Protein 4Q8K (pdb70)

Structure (mmCIF, N/CA/C/O backbone):
data_4Q8K
#
_entry.id   4Q8K
#
_cell.length_a   46.361
_cell.length_b   46.361
_cell.length_c   386.726
_cell.angle_alpha   90.00
_cell.angle_beta   90.00
_cell.angle_gamma   120.00
#
_symmetry.space_group_name_H-M   'P 61 2 2'
#
loop_
_entity.id
_entity.type
_entity.pdbx_description
1 polymer Alginase
2 non-polymer 'CALCIUM ION'
3 non-polymer 'SULFATE ION'
4 water water
#
loop_
_atom_site.group_PDB
_atom_site.id
_atom_site.type_symbol
_atom_site.label_atom_id
_atom_site.label_alt_id
_atom_site.label_comp_id
_atom_site.label_asym_id
_atom_site.label_entity_id
_atom_site.label_seq_id
_atom_site.pdbx_PDB_ins_code
_atom_site.Cartn_x
_atom_site.Cartn_y
_atom_site.Cartn_z
_atom_site.occupancy
_atom_site.B_iso_or_equiv
_atom_site.auth_seq_id
_atom_site.auth_comp_id
_atom_site.auth_asym_id
_atom_site.auth_atom_id
_atom_site.pdbx_PDB_model_num
ATOM 1 N N . THR A 1 143 ? -2.261 -4.503 -15.853 1.00 40.81 174 THR A N 1
ATOM 2 C CA . THR A 1 143 ? -1.782 -3.671 -14.777 1.00 38.61 174 THR A CA 1
ATOM 3 C C . THR A 1 143 ? -1.909 -2.191 -15.075 1.00 37.77 174 THR A C 1
ATOM 4 O O . THR A 1 143 ? -1.755 -1.756 -16.185 1.00 36.80 174 THR A O 1
ATOM 8 N N . ILE A 1 144 ? -2.189 -1.416 -14.056 1.00 32.46 175 ILE A N 1
ATOM 9 C CA . ILE A 1 144 ? -2.279 0.028 -14.213 1.00 31.27 175 ILE A CA 1
ATOM 10 C C . ILE A 1 144 ? -0.973 0.610 -14.768 1.00 35.21 175 ILE A C 1
ATOM 11 O O . ILE A 1 144 ? 0.105 0.343 -14.233 1.00 36.15 175 ILE A O 1
ATOM 16 N N 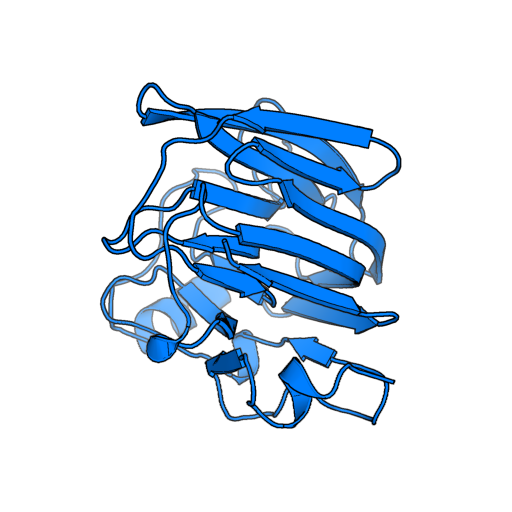. PRO A 1 145 ? -1.060 1.380 -15.841 1.00 32.93 176 PRO A N 1
ATOM 17 C CA . PRO A 1 145 ? 0.138 1.956 -16.439 1.00 35.22 176 PRO A CA 1
ATOM 18 C C . PRO A 1 145 ? 1.050 2.636 -15.416 1.00 37.26 176 PRO A C 1
ATOM 19 O O . PRO A 1 145 ? 0.592 3.269 -14.505 1.00 32.20 176 PRO A O 1
ATOM 23 N N . SER A 1 146 ? 2.351 2.542 -15.633 1.00 40.07 177 SER A N 1
ATOM 24 C CA . SER A 1 146 ? 3.298 3.167 -14.746 1.00 37.86 177 SER A CA 1
ATOM 25 C C . SER A 1 146 ? 3.230 4.697 -14.782 1.00 33.84 177 SER A C 1
ATOM 26 O O . SER A 1 146 ? 3.534 5.333 -13.837 1.00 37.06 177 SER A O 1
ATOM 29 N N . SER A 1 147 ? 2.846 5.278 -15.894 1.00 31.51 178 SER A N 1
ATOM 30 C CA . SER A 1 147 ? 2.704 6.734 -15.953 1.00 31.18 178 SER A CA 1
ATOM 31 C C . SER A 1 147 ? 1.804 7.257 -14.836 1.00 29.32 178 SER A C 1
ATOM 32 O O . SER A 1 147 ? 1.965 8.383 -14.359 1.00 28.34 178 SER A O 1
ATOM 35 N N . ILE A 1 148 ? 0.865 6.419 -14.414 1.00 32.60 179 ILE A N 1
ATOM 36 C CA . ILE A 1 148 ? -0.030 6.765 -13.319 1.00 31.61 179 ILE A CA 1
ATOM 37 C C . ILE A 1 148 ? 0.553 6.368 -11.975 1.00 33.53 179 ILE A C 1
ATOM 38 O O . ILE A 1 148 ? 0.697 7.204 -11.074 1.00 35.98 179 ILE A O 1
ATOM 43 N N . THR A 1 149 ? 0.882 5.088 -11.839 1.00 32.34 180 THR A N 1
ATOM 44 C CA . THR A 1 149 ? 1.294 4.542 -10.544 1.00 32.54 180 THR A CA 1
ATOM 45 C C . THR A 1 149 ? 2.590 5.150 -10.008 1.00 36.09 180 THR A C 1
ATOM 46 O O . THR A 1 149 ? 2.769 5.244 -8.790 1.00 38.16 180 THR A O 1
ATOM 50 N N . SER A 1 150 ? 3.478 5.566 -10.911 1.00 33.17 181 SER A N 1
ATOM 51 C CA . SER A 1 150 ? 4.803 6.054 -10.532 1.00 35.48 181 SER A CA 1
ATOM 52 C C . SER A 1 150 ? 4.879 7.578 -10.486 1.00 34.22 181 SER A C 1
ATOM 53 O O . SER A 1 150 ? 5.852 8.141 -9.996 1.00 37.86 181 SER A O 1
ATOM 56 N N . GLY A 1 151 ? 3.855 8.242 -11.010 1.00 34.44 182 GLY A N 1
ATOM 57 C CA . GLY A 1 151 ? 3.837 9.692 -11.063 1.00 33.69 182 GLY A CA 1
ATOM 58 C C . GLY A 1 151 ? 4.670 10.304 -12.177 1.00 33.23 182 GLY A C 1
ATOM 59 O O . GLY A 1 151 ? 4.899 11.512 -12.188 1.00 32.48 182 GLY A O 1
ATOM 60 N N . SER A 1 152 ? 5.122 9.495 -13.132 1.00 32.12 183 SER A N 1
ATOM 61 C CA . SER A 1 152 ? 5.948 10.036 -14.212 1.00 31.11 183 SER A CA 1
ATOM 62 C C . SER A 1 152 ? 5.187 11.050 -15.070 1.00 29.10 183 SER A C 1
ATOM 63 O O . SER A 1 152 ? 5.774 11.995 -15.598 1.00 31.61 183 SER A O 1
ATOM 66 N N . ILE A 1 153 ? 3.876 10.859 -15.189 1.00 27.81 184 ILE A N 1
ATOM 67 C CA . ILE A 1 153 ? 3.031 11.794 -15.927 1.00 26.99 184 ILE A CA 1
ATOM 68 C C . ILE A 1 153 ? 1.997 12.463 -15.010 1.00 21.61 184 ILE A C 1
ATOM 69 O O . ILE A 1 153 ? 1.808 13.683 -15.081 1.00 23.29 184 ILE A O 1
ATOM 74 N N . PHE A 1 154 ? 1.357 11.662 -14.162 1.00 23.61 185 PHE A N 1
ATOM 75 C CA . PHE A 1 154 ? 0.234 12.131 -13.337 1.00 22.77 185 PHE A CA 1
ATOM 76 C C . PHE A 1 154 ? 0.600 12.452 -11.897 1.00 24.34 185 PHE A C 1
ATOM 77 O O . PHE A 1 154 ? 1.316 11.693 -11.255 1.00 26.12 185 PHE A O 1
ATOM 85 N N . ASP A 1 155 ? 0.061 13.568 -11.409 1.00 25.82 186 ASP A N 1
ATOM 86 C CA . ASP A 1 155 ? 0.111 13.945 -9.990 1.00 25.14 186 ASP A CA 1
ATOM 87 C C . ASP A 1 155 ? -1.191 13.544 -9.324 1.00 27.25 186 ASP A C 1
ATOM 88 O O . ASP A 1 155 ? -2.256 13.649 -9.937 1.00 27.66 186 ASP A O 1
ATOM 93 N N . LEU A 1 156 ? -1.115 13.113 -8.068 1.00 24.79 187 LEU A N 1
ATOM 94 C CA . LEU A 1 156 ? -2.301 12.666 -7.337 1.00 26.71 187 LEU A CA 1
ATOM 95 C C . LEU A 1 156 ? -2.943 13.794 -6.529 1.00 27.21 187 LEU A C 1
ATOM 96 O O . LEU A 1 156 ? -2.253 14.572 -5.883 1.00 26.53 187 LEU A O 1
ATOM 101 N N . GLU A 1 157 ? -4.270 13.874 -6.589 1.00 25.59 188 GLU A N 1
ATOM 102 C CA . GLU A 1 157 ? -5.045 14.814 -5.787 1.00 26.32 188 GLU A CA 1
ATOM 103 C C . GLU A 1 157 ? -5.897 13.988 -4.846 1.00 27.58 188 GLU A C 1
ATOM 104 O O . GLU A 1 157 ? -6.858 13.346 -5.274 1.00 23.19 188 GLU A O 1
ATOM 110 N N . GLY A 1 158 ? -5.546 14.004 -3.562 1.00 22.95 189 GLY A N 1
ATOM 111 C CA . GLY A 1 158 ? -6.200 13.154 -2.588 1.00 24.49 189 GLY A CA 1
ATOM 112 C C . GLY A 1 158 ? -5.323 11.961 -2.263 1.00 25.12 189 GLY A C 1
ATOM 113 O O . GLY A 1 158 ? -5.443 10.898 -2.871 1.00 26.61 189 GLY A O 1
ATOM 114 N N . ASP A 1 159 ? -4.439 12.148 -1.303 1.00 27.48 190 ASP A N 1
ATOM 115 C CA . ASP A 1 159 ? -3.412 11.194 -0.989 1.00 30.40 190 ASP A CA 1
ATOM 116 C C . ASP A 1 159 ? -3.926 9.941 -0.319 1.00 31.35 190 ASP A C 1
ATOM 117 O O . ASP A 1 159 ? -3.409 8.875 -0.506 1.00 31.41 190 ASP A O 1
ATOM 122 N N . ASN A 1 160 ? -4.958 10.094 0.482 1.00 31.32 191 ASN A N 1
ATOM 123 C CA . ASN A 1 160 ? -5.484 8.948 1.185 1.00 32.45 191 ASN A CA 1
ATOM 124 C C . ASN A 1 160 ? -6.969 8.780 1.135 1.00 28.16 191 ASN A C 1
ATOM 125 O O . ASN A 1 160 ? -7.666 9.675 1.430 1.00 30.68 191 ASN A O 1
ATOM 130 N N . PRO A 1 161 ? -7.405 7.597 0.785 1.00 28.38 192 PRO A N 1
ATOM 131 C CA . PRO A 1 161 ? -6.485 6.497 0.499 1.00 31.14 192 PRO A CA 1
ATOM 132 C C . PRO A 1 161 ? -5.947 6.584 -0.926 1.00 31.55 192 PRO A C 1
ATOM 133 O O . PRO A 1 161 ? -6.531 7.263 -1.775 1.00 28.68 192 PRO A O 1
ATOM 137 N N . ASN A 1 162 ? -4.837 5.905 -1.182 1.00 33.48 193 ASN A N 1
ATOM 138 C CA . ASN A 1 162 ? -4.290 5.865 -2.529 1.00 30.06 193 ASN A CA 1
ATOM 139 C C . ASN A 1 162 ? -5.247 5.096 -3.442 1.00 28.84 193 ASN A C 1
ATOM 140 O O . ASN A 1 162 ? -5.845 4.100 -3.030 1.00 27.76 193 ASN A O 1
ATOM 145 N N . PRO A 1 163 ? -5.411 5.573 -4.685 1.00 29.08 194 PRO A N 1
ATOM 146 C CA . PRO A 1 163 ? -6.332 4.929 -5.626 1.00 25.23 194 PRO A CA 1
ATOM 147 C C . PRO A 1 163 ? -5.926 3.505 -6.002 1.00 28.44 194 PRO A C 1
ATOM 148 O O . PRO A 1 163 ? -6.797 2.700 -6.321 1.00 30.07 194 PRO A O 1
ATOM 152 N N . LEU A 1 164 ? -4.631 3.198 -5.967 1.00 28.68 195 LEU A N 1
ATOM 153 C CA . LEU A 1 164 ? -4.154 1.876 -6.378 1.00 31.99 195 LEU A CA 1
ATOM 154 C C . LEU A 1 164 ? -4.383 0.850 -5.273 1.00 34.40 195 LEU A C 1
ATOM 155 O O . LEU A 1 164 ? -3.574 0.739 -4.346 1.00 38.71 195 LEU A O 1
ATOM 160 N N . VAL A 1 165 ? -5.478 0.098 -5.375 1.00 31.03 196 VAL A N 1
ATOM 161 C CA . VAL A 1 165 ? -5.848 -0.868 -4.335 1.00 33.24 196 VAL A CA 1
ATOM 162 C C . VAL A 1 165 ? -5.276 -2.262 -4.621 1.00 37.02 196 VAL A C 1
ATOM 163 O O . VAL A 1 165 ? -5.191 -3.120 -3.739 1.00 39.78 196 VAL A O 1
ATOM 167 N N . ASP A 1 166 ? -4.891 -2.479 -5.869 1.00 36.50 197 ASP A N 1
ATOM 168 C CA . ASP A 1 166 ? -4.049 -3.608 -6.242 1.00 38.09 197 ASP A CA 1
ATOM 169 C C . ASP A 1 166 ? -3.410 -3.232 -7.576 1.00 36.44 197 ASP A C 1
ATOM 170 O O . ASP A 1 166 ? -3.751 -2.194 -8.144 1.00 34.35 197 ASP A O 1
ATOM 175 N N . ASP A 1 167 ? -2.477 -4.019 -8.076 1.00 38.20 198 ASP A N 1
ATOM 176 C CA . ASP A 1 167 ? -1.697 -3.574 -9.231 1.00 36.33 198 ASP A CA 1
ATOM 177 C C . ASP A 1 167 ? -2.505 -3.288 -10.488 1.00 34.84 198 ASP A C 1
ATOM 178 O O . ASP A 1 167 ? -2.006 -2.699 -11.402 1.00 32.38 198 ASP A O 1
ATOM 183 N N . SER A 1 168 ? -3.746 -3.728 -10.500 1.00 36.07 199 SER A N 1
ATOM 184 C CA . SER A 1 168 ? -4.605 -3.628 -11.671 1.00 34.20 199 SER A CA 1
ATOM 185 C C . SER A 1 168 ? -5.902 -2.815 -11.472 1.00 32.45 199 SER A C 1
ATOM 186 O O . SER A 1 168 ? -6.737 -2.786 -12.336 1.00 28.95 199 SER A O 1
ATOM 189 N N . THR A 1 169 ? -6.046 -2.142 -10.339 1.00 34.28 200 THR A N 1
ATOM 190 C CA . THR A 1 169 ? -7.300 -1.459 -10.021 1.00 29.41 200 THR A CA 1
ATOM 191 C C . THR A 1 169 ? -7.100 -0.074 -9.407 1.00 28.31 200 THR A C 1
ATOM 192 O O . THR A 1 169 ? -6.285 0.102 -8.504 1.00 28.96 200 THR A O 1
ATOM 196 N N . LEU A 1 170 ? -7.845 0.910 -9.910 1.00 23.98 201 LEU A N 1
ATOM 197 C CA . LEU A 1 170 ? -7.882 2.232 -9.299 1.00 22.72 201 LEU A CA 1
ATOM 198 C C . LEU A 1 170 ? -9.265 2.476 -8.707 1.00 22.36 201 LEU A C 1
ATOM 199 O O . LEU A 1 170 ? -10.281 2.272 -9.375 1.00 22.57 201 LEU A O 1
ATOM 204 N N . VAL A 1 171 ? -9.303 2.898 -7.448 1.00 24.91 202 VAL A N 1
ATOM 205 C CA . VAL A 1 171 ? -10.570 3.211 -6.791 1.00 24.14 202 VAL A CA 1
ATOM 206 C C . VAL A 1 171 ? -10.559 4.648 -6.306 1.00 24.68 202 VAL A C 1
ATOM 207 O O . VAL A 1 171 ? -9.727 5.020 -5.482 1.00 25.74 202 VAL A O 1
ATOM 211 N N . PHE A 1 172 ? -11.486 5.451 -6.817 1.00 21.70 203 PHE A N 1
ATOM 212 C CA . PHE A 1 172 ? -11.551 6.867 -6.472 1.00 20.91 203 PHE A CA 1
ATOM 213 C C . PHE A 1 172 ? -12.741 7.131 -5.563 1.00 22.98 203 PHE A C 1
ATOM 214 O O . PHE A 1 172 ? -13.893 6.943 -5.959 1.00 21.79 203 PHE A O 1
ATOM 222 N N . VAL A 1 173 ? -12.447 7.566 -4.339 1.00 21.94 204 VAL A N 1
ATOM 223 C CA . VAL A 1 173 ? -13.458 7.722 -3.303 1.00 22.25 204 VAL A CA 1
ATOM 224 C C . VAL A 1 173 ? -13.331 9.097 -2.650 1.00 25.26 204 VAL A C 1
ATOM 225 O O . VAL A 1 173 ? -12.688 9.249 -1.609 1.00 23.56 204 VAL A O 1
ATOM 229 N N . PRO A 1 174 ? -13.925 10.116 -3.274 1.00 22.22 205 PRO A N 1
ATOM 230 C CA . PRO A 1 174 ? -13.814 11.504 -2.817 1.00 21.40 205 PRO A CA 1
ATOM 231 C C . PRO A 1 174 ? -14.457 11.743 -1.441 1.00 23.97 205 PRO A C 1
ATOM 232 O O . PRO A 1 174 ? -14.037 12.671 -0.749 1.00 24.60 205 PRO A O 1
ATOM 236 N N . LEU A 1 175 ? -15.426 10.925 -1.044 1.00 21.18 206 LEU A N 1
ATOM 237 C CA . LEU A 1 175 ? -15.998 11.064 0.298 1.00 22.13 206 LEU A CA 1
ATOM 238 C C . LEU A 1 175 ? -14.975 10.711 1.367 1.00 24.86 206 LEU A C 1
ATOM 239 O O . LEU A 1 175 ? -15.139 11.076 2.536 1.00 27.25 206 LEU A O 1
ATOM 244 N N . GLU A 1 176 ? -13.956 9.950 0.999 1.00 23.80 207 GLU A N 1
ATOM 245 C CA . GLU A 1 176 ? -12.863 9.596 1.903 1.00 25.99 207 GLU A CA 1
ATOM 246 C C . GLU A 1 176 ? -11.625 10.482 1.692 1.00 29.91 207 GLU A C 1
ATOM 247 O O . GLU A 1 176 ? -11.052 11.014 2.627 1.00 28.49 207 GLU A O 1
ATOM 253 N N . ALA A 1 177 ? -11.230 10.660 0.430 1.00 26.38 208 ALA A N 1
ATOM 254 C CA . ALA A 1 177 ? -10.070 11.494 0.126 1.00 27.07 208 ALA A CA 1
ATOM 255 C C . ALA A 1 177 ? -10.339 12.961 0.424 1.00 25.38 208 ALA A C 1
ATOM 256 O O . ALA A 1 177 ? -9.462 13.684 0.916 1.00 26.83 208 ALA A O 1
ATOM 258 N N . GLN A 1 178 ? -11.555 13.402 0.115 1.00 24.49 209 GLN A N 1
ATOM 259 C CA . GLN A 1 178 ? -12.022 14.737 0.484 1.00 23.35 209 GLN A CA 1
ATOM 260 C C . GLN A 1 178 ? -11.075 15.851 0.027 1.00 24.92 209 GLN A C 1
ATOM 261 O O . GLN A 1 178 ? -10.858 16.834 0.730 1.00 26.86 209 GLN A O 1
ATOM 267 N N . HIS A 1 179 ? -10.511 15.716 -1.164 1.00 22.74 210 HIS A N 1
ATOM 268 C CA . HIS A 1 179 ? -9.545 16.708 -1.597 1.00 24.75 210 HIS A CA 1
ATOM 269 C C . HIS A 1 179 ? -10.209 17.960 -2.137 1.00 22.86 210 HIS A C 1
ATOM 270 O O . HIS A 1 179 ? -11.133 17.881 -2.939 1.00 23.40 210 HIS A O 1
ATOM 277 N N . ILE A 1 180 ? -9.737 19.124 -1.700 1.00 25.89 211 ILE A N 1
ATOM 278 C CA . ILE A 1 180 ? -10.255 20.385 -2.219 1.00 25.83 211 ILE A CA 1
ATOM 279 C C . ILE A 1 180 ? -9.193 21.296 -2.833 1.00 27.96 211 ILE A C 1
ATOM 280 O O . ILE A 1 180 ? -7.988 21.068 -2.683 1.00 27.63 211 ILE A O 1
ATOM 285 N N . THR A 1 181 ? -9.671 22.337 -3.516 1.00 24.01 212 THR A N 1
ATOM 286 C CA . THR A 1 181 ? -8.839 23.379 -4.098 1.00 24.60 212 THR A CA 1
ATOM 287 C C . THR A 1 181 ? -9.513 24.718 -3.826 1.00 25.76 212 THR A C 1
ATOM 288 O O . THR A 1 181 ? -10.658 24.748 -3.375 1.00 28.29 212 THR A O 1
ATOM 292 N N . PRO A 1 182 ? -8.822 25.837 -4.109 1.00 24.69 213 PRO A N 1
ATOM 293 C CA . PRO A 1 182 ? -9.427 27.142 -3.819 1.00 26.10 213 PRO A CA 1
ATOM 294 C C . PRO A 1 182 ? -10.746 27.375 -4.557 1.00 29.32 213 PRO A C 1
ATOM 295 O O . PRO A 1 182 ? -11.653 27.968 -3.980 1.00 27.80 213 PRO A O 1
ATOM 299 N N . ASN A 1 183 ? -10.844 26.903 -5.798 1.00 28.54 214 ASN A N 1
ATOM 300 C CA . ASN A 1 183 ? -12.006 27.180 -6.645 1.00 27.41 214 ASN A CA 1
ATOM 301 C C . ASN A 1 183 ? -12.988 26.013 -6.783 1.00 26.61 214 ASN A C 1
ATOM 302 O O . ASN A 1 183 ? -14.054 26.160 -7.388 1.00 23.91 214 ASN A O 1
ATOM 307 N N . GLY A 1 184 ? -12.632 24.857 -6.233 1.00 25.72 215 GLY A N 1
ATOM 308 C CA . GLY A 1 184 ? -13.433 23.659 -6.419 1.00 25.46 215 GLY A CA 1
ATOM 309 C C . GLY A 1 184 ? -14.834 23.791 -5.856 1.00 27.70 215 GLY A C 1
ATOM 310 O O . GLY A 1 184 ? -15.073 24.603 -4.958 1.00 27.19 215 GLY A O 1
ATOM 311 N N . ASN A 1 185 ? -15.686 22.886 -6.267 1.00 30.72 216 ASN A N 1
ATOM 312 C CA . ASN A 1 185 ? -17.072 22.935 -5.881 1.00 31.67 216 ASN A CA 1
ATOM 313 C C . ASN A 1 185 ? -17.508 21.543 -5.438 1.00 28.46 216 ASN A C 1
ATOM 314 O O . ASN A 1 185 ? -18.511 21.024 -5.820 1.00 28.80 216 ASN A O 1
ATOM 319 N N . GLY A 1 186 ? -16.681 20.944 -4.615 1.00 25.49 217 GLY A N 1
ATOM 320 C CA . GLY A 1 186 ? -16.970 19.620 -4.114 1.00 25.18 217 GLY A CA 1
ATOM 321 C C . GLY A 1 186 ? -15.745 18.971 -3.517 1.00 24.87 217 GLY A C 1
ATOM 322 O O . GLY A 1 186 ? -14.843 19.653 -3.025 1.00 25.26 217 GLY A O 1
ATOM 323 N N . TRP A 1 187 ? -15.726 17.648 -3.555 1.00 21.17 218 TRP A N 1
ATOM 324 C CA . TRP A 1 187 ? -14.589 16.872 -3.082 1.00 23.28 218 TRP A CA 1
ATOM 325 C C . TRP A 1 187 ? -14.087 16.054 -4.247 1.00 21.50 218 TRP A C 1
ATOM 326 O O . TRP A 1 187 ? -14.890 15.571 -5.039 1.00 20.98 218 TRP A O 1
ATOM 337 N N . ARG A 1 188 ? -12.774 15.880 -4.353 1.00 21.55 219 ARG A N 1
ATOM 338 C CA . ARG A 1 188 ? -12.237 15.076 -5.449 1.00 21.96 219 ARG A CA 1
ATOM 339 C C . ARG A 1 188 ? -11.228 14.023 -5.014 1.00 23.43 219 ARG A C 1
ATOM 340 O O . ARG A 1 188 ? -10.592 14.125 -3.954 1.00 22.92 219 ARG A O 1
ATOM 348 N N . HIS A 1 189 ? -11.097 13.011 -5.863 1.00 22.49 220 HIS A N 1
ATOM 349 C CA . HIS A 1 189 ? -10.036 12.020 -5.775 1.00 21.59 220 HIS A CA 1
ATOM 350 C C . HIS A 1 189 ? -9.658 11.776 -7.232 1.00 20.12 220 HIS A C 1
ATOM 351 O O . HIS A 1 189 ? -10.427 11.170 -7.972 1.00 21.32 220 HIS A O 1
ATOM 358 N N . GLU A 1 190 ? -8.488 12.259 -7.644 1.00 22.50 221 GLU A N 1
ATOM 359 C CA . GLU A 1 190 ? -8.241 12.496 -9.058 1.00 24.10 221 GLU A CA 1
ATOM 360 C C . GLU A 1 190 ? -6.752 12.509 -9.397 1.00 24.95 221 GLU A C 1
ATOM 361 O O . GLU A 1 190 ? -5.913 12.876 -8.560 1.00 24.96 221 GLU A O 1
ATOM 367 N N . TYR A 1 191 ? -6.433 12.116 -10.629 1.00 19.88 222 TYR A N 1
ATOM 368 C CA . TYR A 1 191 ? -5.081 12.265 -11.154 1.00 21.76 222 TYR A CA 1
ATOM 369 C C . TYR A 1 191 ? -5.082 13.376 -12.199 1.00 22.22 222 TYR A C 1
ATOM 370 O O . TYR A 1 191 ? -6.067 13.551 -12.918 1.00 21.05 222 TYR A O 1
ATOM 379 N N . LYS A 1 192 ? -3.979 14.116 -12.297 1.00 20.17 223 LYS A N 1
ATOM 380 C CA . LYS A 1 192 ? -3.861 15.181 -13.285 1.00 19.71 223 LYS A CA 1
ATOM 381 C C . LYS A 1 192 ? -2.489 15.174 -13.955 1.00 23.45 223 LYS A C 1
ATOM 382 O O . LYS A 1 192 ? -1.478 14.936 -13.303 1.00 23.47 223 LYS A O 1
ATOM 388 N N . VAL A 1 193 ? -2.449 15.431 -15.259 1.00 20.86 224 VAL A N 1
ATOM 389 C CA . VAL A 1 193 ? -1.162 15.565 -15.927 1.00 23.17 224 VAL A CA 1
ATOM 390 C C . VAL A 1 193 ? -0.360 16.667 -15.242 1.00 23.71 224 VAL A C 1
ATOM 391 O O . VAL A 1 193 ? -0.850 17.784 -15.057 1.00 22.66 224 VAL A O 1
ATOM 395 N N . LYS A 1 194 ? 0.876 16.387 -14.915 1.00 24.16 225 LYS A N 1
ATOM 396 C CA . LYS A 1 194 ? 1.667 17.341 -14.182 1.00 28.96 225 LYS A CA 1
ATOM 397 C C . LYS A 1 194 ? 2.023 18.598 -14.912 1.00 26.04 225 LYS A C 1
ATOM 398 O O . LYS A 1 194 ? 2.146 18.610 -16.088 1.00 29.51 225 LYS A O 1
ATOM 404 N N . GLU A 1 195 ? 2.182 19.660 -14.175 1.00 27.30 226 GLU A N 1
ATOM 405 C CA . GLU A 1 195 ? 2.369 20.977 -14.748 1.00 28.78 226 GLU A CA 1
ATOM 406 C C . GLU A 1 195 ? 3.461 21.047 -15.822 1.00 31.29 226 GLU A C 1
ATOM 407 O O . GLU A 1 195 ? 3.293 21.728 -16.832 1.00 28.28 226 GLU A O 1
ATOM 413 N N . SER A 1 196 ? 4.573 20.349 -15.599 1.00 27.83 227 SER A N 1
ATOM 414 C CA . SER A 1 196 ? 5.745 20.535 -16.454 1.00 31.24 227 SER A CA 1
ATOM 415 C C . SER A 1 196 ? 5.538 19.973 -17.852 1.00 32.44 227 SER A C 1
ATOM 416 O O . SER A 1 196 ? 6.232 20.367 -18.789 1.00 30.39 227 SER A O 1
ATOM 419 N N . LEU A 1 197 ? 4.581 19.062 -17.990 1.00 30.64 228 LEU A N 1
ATOM 420 C CA . LEU A 1 197 ? 4.350 18.398 -19.270 1.00 29.16 228 LEU A CA 1
ATOM 421 C C . LEU A 1 197 ? 3.271 19.083 -20.091 1.00 27.35 228 LEU A C 1
ATOM 422 O O . LEU A 1 197 ? 3.065 18.744 -21.254 1.00 28.21 228 LEU A O 1
ATOM 427 N N . ARG A 1 198 ? 2.573 20.041 -19.487 1.00 29.00 229 ARG A N 1
ATOM 428 C CA . ARG A 1 198 ? 1.423 20.666 -20.152 1.00 27.19 229 ARG A CA 1
ATOM 429 C C . ARG A 1 198 ? 1.780 21.505 -21.368 1.00 30.66 229 ARG A C 1
ATOM 430 O O . ARG A 1 198 ? 2.703 22.320 -21.331 1.00 30.69 229 ARG A O 1
ATOM 438 N N . VAL A 1 199 ? 1.033 21.285 -22.447 1.00 25.95 230 VAL A N 1
ATOM 439 C CA . VAL A 1 199 ? 1.164 22.070 -23.663 1.00 29.29 230 VAL A CA 1
ATOM 440 C C . VAL A 1 199 ? -0.233 22.352 -24.200 1.00 29.92 230 VAL A C 1
ATOM 441 O O . VAL A 1 199 ? -1.228 22.071 -23.530 1.00 25.00 230 VAL A O 1
ATOM 445 N N . ALA A 1 200 ? -0.320 22.915 -25.396 1.00 30.25 231 ALA A N 1
ATOM 446 C CA . ALA A 1 200 ? -1.621 23.252 -25.965 1.00 27.54 231 ALA A CA 1
ATOM 447 C C . ALA A 1 200 ? -2.405 21.994 -26.317 1.00 24.65 231 ALA A C 1
ATOM 448 O O . ALA A 1 200 ? -1.823 20.938 -26.556 1.00 26.57 231 ALA A O 1
ATOM 450 N N . MET A 1 201 ? -3.730 22.098 -26.330 1.00 26.30 232 MET A N 1
ATOM 451 C CA . MET A 1 201 ? -4.555 20.978 -26.774 1.00 27.78 232 MET A CA 1
ATOM 452 C C . MET A 1 201 ? -4.133 20.541 -28.175 1.00 27.26 232 MET A C 1
ATOM 453 O O . MET A 1 201 ? -4.071 19.352 -28.473 1.00 29.52 232 MET A O 1
ATOM 458 N N . THR A 1 202 ? -3.829 21.520 -29.019 1.00 26.22 233 THR A N 1
ATOM 459 C CA . THR A 1 202 ? -3.449 21.270 -30.406 1.00 26.76 233 THR A CA 1
ATOM 460 C C . THR A 1 202 ? -2.027 20.732 -30.569 1.00 28.93 233 THR A C 1
ATOM 461 O O . THR A 1 202 ? -1.569 20.512 -31.690 1.00 28.99 233 THR A O 1
ATOM 465 N N . GLN A 1 203 ? -1.324 20.526 -29.464 1.00 27.51 234 GLN A N 1
ATOM 466 C CA . GLN A 1 203 ? 0.046 20.044 -29.538 1.00 25.86 234 GLN A CA 1
ATOM 467 C C . GLN A 1 203 ? 0.242 18.642 -29.006 1.00 29.90 234 GLN A C 1
ATOM 468 O O . GLN A 1 203 ? 1.370 18.188 -28.866 1.00 33.24 234 GLN A O 1
ATOM 474 N N . THR A 1 204 ? -0.831 17.932 -28.669 1.00 30.68 235 THR A N 1
ATOM 475 C CA . THR A 1 204 ? -0.708 16.536 -28.291 1.00 28.23 235 THR A CA 1
ATOM 476 C C . THR A 1 204 ? -1.688 15.606 -28.917 1.00 28.96 235 THR A C 1
ATOM 477 O O . THR A 1 204 ? -2.777 15.974 -29.212 1.00 25.86 235 THR A O 1
ATOM 481 N N . TYR A 1 205 ? -1.291 14.354 -28.992 1.00 31.76 236 TYR A N 1
ATOM 482 C CA . TYR A 1 205 ? -2.184 13.272 -29.279 1.00 30.89 236 TYR A CA 1
ATOM 483 C C . TYR A 1 205 ? -2.275 12.424 -28.004 1.00 29.52 236 TYR A C 1
ATOM 484 O O . TYR A 1 205 ? -1.317 11.860 -27.597 1.00 31.76 236 TYR A O 1
ATOM 493 N N . GLU A 1 206 ? -3.438 12.397 -27.373 1.00 27.14 237 GLU A N 1
ATOM 494 C CA . GLU A 1 206 ? -3.659 11.615 -26.166 1.00 26.86 237 GLU A CA 1
ATOM 495 C C . GLU A 1 206 ? -4.801 10.663 -26.309 1.00 23.63 237 GLU A C 1
ATOM 496 O O . GLU A 1 206 ? -5.801 10.989 -26.870 1.00 25.21 237 GLU A O 1
ATOM 502 N N . VAL A 1 207 ? -4.646 9.508 -25.711 1.00 22.30 238 VAL A N 1
ATOM 503 C CA . VAL A 1 207 ? -5.719 8.539 -25.652 1.00 23.17 238 VAL A CA 1
ATOM 504 C C . VAL A 1 207 ? -5.820 8.035 -24.221 1.00 25.39 238 VAL A C 1
ATOM 505 O O . VAL A 1 207 ? -4.825 7.571 -23.654 1.00 25.71 238 VAL A O 1
ATOM 509 N N . PHE A 1 208 ? -7.008 8.144 -23.629 1.00 22.84 239 PHE A N 1
ATOM 510 C CA . PHE A 1 208 ? -7.268 7.539 -22.333 1.00 21.77 239 PHE A CA 1
ATOM 511 C C . PHE A 1 208 ? -8.411 6.557 -22.508 1.00 23.47 239 PHE A C 1
ATOM 512 O O . PHE A 1 208 ? -9.433 6.886 -23.114 1.00 23.39 239 PHE A O 1
ATOM 520 N N . GLU A 1 209 ? -8.221 5.341 -22.009 1.00 20.98 240 GLU A N 1
ATOM 521 C CA . GLU A 1 209 ? -9.275 4.346 -22.020 1.00 22.99 240 GLU A CA 1
ATOM 522 C C . GLU A 1 209 ? -9.326 3.659 -20.669 1.00 24.69 240 GLU A C 1
ATOM 523 O O . GLU A 1 209 ? -8.289 3.418 -20.052 1.00 24.99 240 GLU A O 1
ATOM 529 N N . ALA A 1 210 ? -10.537 3.361 -20.214 1.00 18.80 241 ALA A N 1
ATOM 530 C CA . ALA A 1 210 ? -10.734 2.666 -18.959 1.00 20.52 241 ALA A CA 1
ATOM 531 C C . ALA A 1 210 ? -12.076 1.946 -18.949 1.00 20.80 241 ALA A C 1
ATOM 532 O O . ALA A 1 210 ? -13.036 2.370 -19.605 1.00 22.01 241 ALA A O 1
ATOM 534 N N . THR A 1 211 ? -12.112 0.829 -18.239 1.00 21.38 242 THR A N 1
ATOM 535 C CA . THR A 1 211 ? -13.345 0.159 -17.871 1.00 20.37 242 THR A CA 1
ATOM 536 C C . THR A 1 211 ? -13.768 0.770 -16.534 1.00 22.37 242 THR A C 1
ATOM 537 O O . THR A 1 211 ? -13.022 0.716 -15.543 1.00 21.74 242 THR A O 1
ATOM 541 N N . VAL A 1 212 ? -14.950 1.379 -16.520 1.00 22.51 243 VAL A N 1
ATOM 542 C CA . VAL A 1 212 ? -15.377 2.191 -15.392 1.00 19.04 243 VAL A CA 1
ATOM 543 C C . VAL A 1 212 ? -16.621 1.642 -14.713 1.00 22.11 243 VAL A C 1
ATOM 544 O O . VAL A 1 212 ? -17.683 1.546 -15.328 1.00 22.38 243 VAL A O 1
ATOM 548 N N . LYS A 1 213 ? -16.489 1.305 -13.434 1.00 22.72 244 LYS A N 1
ATOM 549 C CA . LYS A 1 213 ? -17.645 0.904 -12.635 1.00 23.78 244 LYS A CA 1
ATOM 550 C C . LYS A 1 213 ? -17.992 2.046 -11.689 1.00 23.55 244 LYS A C 1
ATOM 551 O O . LYS A 1 213 ? -17.107 2.644 -11.082 1.00 21.50 244 LYS A O 1
ATOM 557 N N . VAL A 1 214 ? -19.274 2.371 -11.578 1.00 21.60 245 VAL A N 1
ATOM 558 C CA . VAL A 1 214 ? -19.680 3.473 -10.719 1.00 21.29 245 VAL A CA 1
ATOM 559 C C . VAL A 1 214 ? -20.699 2.991 -9.702 1.00 23.54 245 VAL A C 1
ATOM 560 O O . VAL A 1 214 ? -21.692 2.371 -10.060 1.00 23.67 245 VAL A O 1
ATOM 564 N N . GLU A 1 215 ? -20.420 3.244 -8.427 1.00 21.20 246 GLU A N 1
ATOM 565 C CA . GLU A 1 215 ? -21.364 2.953 -7.357 1.00 23.05 246 GLU A CA 1
ATOM 566 C C . GLU A 1 215 ? -21.581 4.264 -6.620 1.00 23.63 246 GLU A C 1
ATOM 567 O O . GLU A 1 215 ? -20.634 4.841 -6.082 1.00 22.56 246 GLU A O 1
ATOM 573 N N . MET A 1 216 ? -22.815 4.758 -6.620 1.00 23.23 247 MET A N 1
ATOM 574 C CA . MET A 1 216 ? -23.078 6.083 -6.063 1.00 24.86 247 MET A CA 1
ATOM 575 C C . MET A 1 216 ? -24.527 6.236 -5.620 1.00 27.00 247 MET A C 1
ATOM 576 O O . MET A 1 216 ? -25.440 5.732 -6.274 1.00 26.65 247 MET A O 1
ATOM 581 N N . SER A 1 217 ? -24.723 6.959 -4.520 1.00 23.51 248 SER A N 1
ATOM 582 C CA . SER A 1 217 ? -26.061 7.251 -4.007 1.00 25.17 248 SER A CA 1
ATOM 583 C C . SER A 1 217 ? -26.931 7.983 -5.019 1.00 22.93 248 SER A C 1
ATOM 584 O O . SER A 1 217 ? -26.439 8.789 -5.812 1.00 22.40 248 SER A O 1
ATOM 587 N N . ASP A 1 218 ? -28.235 7.726 -4.966 1.00 22.44 249 ASP A N 1
ATOM 588 C CA . ASP A 1 218 ? -29.191 8.481 -5.773 1.00 24.65 249 ASP A CA 1
ATOM 589 C C . ASP A 1 218 ? -28.907 9.980 -5.685 1.00 23.18 249 ASP A C 1
ATOM 590 O O . ASP A 1 218 ? -28.644 10.518 -4.595 1.00 25.03 249 ASP A O 1
ATOM 595 N N . GLY A 1 219 ? -28.953 10.648 -6.832 1.00 27.47 250 GLY A N 1
ATOM 596 C CA . GLY A 1 219 ? -28.806 12.092 -6.902 1.00 23.67 250 GLY A CA 1
ATOM 597 C C . GLY A 1 219 ? -27.368 12.555 -7.048 1.00 26.39 250 GLY A C 1
ATOM 598 O O . GLY A 1 219 ? -27.113 13.745 -7.246 1.00 24.47 250 GLY A O 1
ATOM 599 N N . GLY A 1 220 ? -26.428 11.619 -6.956 1.00 23.00 251 GLY A N 1
ATOM 600 C CA . GLY A 1 220 ? -25.021 11.964 -7.067 1.00 21.91 251 GLY A CA 1
ATOM 601 C C . GLY A 1 220 ? -24.650 12.478 -8.454 1.00 23.35 251 GLY A C 1
ATOM 602 O O . GLY A 1 220 ? -25.291 12.128 -9.455 1.00 21.55 251 GLY A O 1
ATOM 603 N N . LYS A 1 221 ? -23.631 13.332 -8.516 1.00 20.90 252 LYS A N 1
ATOM 604 C CA . LYS A 1 221 ? -23.113 13.844 -9.786 1.00 19.73 252 LYS A CA 1
ATOM 605 C C . LYS A 1 221 ? -21.601 14.025 -9.697 1.00 20.66 252 LYS A C 1
ATOM 606 O O . LYS A 1 221 ? -21.098 14.734 -8.814 1.00 19.95 252 LYS A O 1
ATOM 612 N N . THR A 1 222 ? -20.874 13.400 -10.618 1.00 19.23 253 THR A N 1
ATOM 613 C CA . THR A 1 222 ? -19.420 13.510 -10.589 1.00 19.57 253 THR A CA 1
ATOM 614 C C . THR A 1 222 ? -18.847 13.723 -11.980 1.00 20.43 253 THR A C 1
ATOM 615 O O . THR A 1 222 ? -19.479 13.373 -12.983 1.00 18.41 253 THR A O 1
ATOM 619 N N . ILE A 1 223 ? -17.659 14.320 -12.027 1.00 17.75 254 ILE A N 1
ATOM 620 C CA . ILE A 1 223 ? -16.884 14.396 -13.266 1.00 19.23 254 ILE A CA 1
ATOM 621 C C . ILE A 1 223 ? -15.767 13.357 -13.174 1.00 18.28 254 ILE A C 1
ATOM 622 O O . ILE A 1 223 ? -14.978 13.367 -12.224 1.00 18.51 254 ILE A O 1
ATOM 627 N N . ILE A 1 224 ? -15.701 12.452 -14.155 1.00 17.48 255 ILE A N 1
ATOM 628 C CA . ILE A 1 224 ? -14.774 11.315 -14.069 1.00 18.67 255 ILE A CA 1
ATOM 629 C C . ILE A 1 224 ? -13.583 11.455 -15.019 1.00 19.89 255 ILE A C 1
ATOM 630 O O . ILE A 1 224 ? -12.630 10.685 -14.944 1.00 21.47 255 ILE A O 1
ATOM 635 N N . SER A 1 225 ? -13.653 12.433 -15.909 1.00 19.00 256 SER A N 1
ATOM 636 C CA . SER A 1 225 ? -12.509 12.766 -16.755 1.00 17.68 256 SER A CA 1
ATOM 637 C C . SER A 1 225 ? -12.697 14.160 -17.339 1.00 20.08 256 SER A C 1
ATOM 638 O O . SER A 1 225 ? -13.816 14.576 -17.627 1.00 20.14 256 SER A O 1
ATOM 641 N N . GLN A 1 226 ? -11.608 14.895 -17.506 1.00 18.18 257 GLN A N 1
ATOM 642 C CA . GLN A 1 226 ? -11.714 16.229 -18.069 1.00 18.83 257 GLN A CA 1
ATOM 643 C C . GLN A 1 226 ? -10.397 16.761 -18.605 1.00 21.85 257 GLN A C 1
ATOM 644 O O . GLN A 1 226 ? -9.325 16.417 -18.105 1.00 23.18 257 GLN A O 1
ATOM 650 N N . HIS A 1 227 ? -10.493 17.595 -19.633 1.00 21.37 258 HIS A N 1
ATOM 651 C CA . HIS A 1 227 ? -9.376 18.425 -20.031 1.00 20.83 258 HIS A CA 1
ATOM 652 C C . HIS A 1 227 ? -9.596 19.777 -19.369 1.00 21.76 258 HIS A C 1
ATOM 653 O O . HIS A 1 227 ? -10.634 20.409 -19.545 1.00 21.91 258 HIS A O 1
ATOM 660 N N . HIS A 1 228 ? -8.625 20.204 -18.578 1.00 21.38 259 HIS A N 1
ATOM 661 C CA . HIS A 1 228 ? -8.735 21.442 -17.827 1.00 23.87 259 HIS A CA 1
ATOM 662 C C . HIS A 1 228 ? -7.909 22.523 -18.525 1.00 26.52 259 HIS A C 1
ATOM 663 O O . HIS A 1 228 ? -6.853 22.231 -19.100 1.00 24.57 259 HIS A O 1
ATOM 670 N N . ALA A 1 229 ? -8.393 23.761 -18.494 1.00 23.75 260 ALA A N 1
ATOM 671 C CA . ALA A 1 229 ? -7.647 24.887 -19.050 1.00 25.79 260 ALA A CA 1
ATOM 672 C C . ALA A 1 229 ? -6.582 25.372 -18.063 1.00 31.29 260 ALA A C 1
ATOM 673 O O . ALA A 1 229 ? -6.556 24.930 -16.917 1.00 31.73 260 ALA A O 1
ATOM 675 N N . SER A 1 230 ? -5.778 26.318 -18.498 1.00 36.49 261 SER A N 1
ATOM 676 C CA . SER A 1 230 ? -4.804 26.982 -17.680 1.00 42.33 261 SER A CA 1
ATOM 677 C C . SER A 1 230 ? -5.515 27.786 -16.643 1.00 43.87 261 SER A C 1
ATOM 678 O O . SER A 1 230 ? -5.160 27.778 -15.482 1.00 48.76 261 SER A O 1
ATOM 681 N N . ASP A 1 231 ? -6.517 28.524 -17.058 1.00 60.05 262 ASP A N 1
ATOM 682 C CA . ASP A 1 231 ? -7.302 29.312 -16.128 1.00 65.59 262 ASP A CA 1
ATOM 683 C C . ASP A 1 231 ? -8.210 28.267 -15.518 1.00 63.83 262 ASP A C 1
ATOM 684 O O . ASP A 1 231 ? -8.047 27.074 -15.671 1.00 63.90 262 ASP A O 1
ATOM 689 N N . THR A 1 232 ? -9.207 28.758 -14.819 1.00 48.48 263 THR A N 1
ATOM 690 C CA . THR A 1 232 ? -10.200 27.887 -14.316 1.00 46.60 263 THR A CA 1
ATOM 691 C C . THR A 1 232 ? -11.090 27.192 -15.317 1.00 42.67 263 THR A C 1
ATOM 692 O O . THR A 1 232 ? -11.932 26.438 -14.963 1.00 43.58 263 THR A O 1
ATOM 696 N N . GLY A 1 233 ? -10.904 27.496 -16.598 1.00 46.72 264 GLY A N 1
ATOM 697 C CA . GLY A 1 233 ? -11.763 26.912 -17.597 1.00 44.05 264 GLY A CA 1
ATOM 698 C C . GLY A 1 233 ? -11.593 25.423 -17.728 1.00 37.46 264 GLY A C 1
ATOM 699 O O . GLY A 1 233 ? -10.662 24.806 -17.245 1.00 36.22 264 GLY A O 1
ATOM 700 N N . THR A 1 234 ? -12.565 24.846 -18.379 1.00 34.16 265 THR A N 1
ATOM 701 C CA . THR A 1 234 ? -12.458 23.468 -18.824 1.00 31.29 265 THR A CA 1
ATOM 702 C C . THR A 1 234 ? -12.704 23.377 -20.318 1.00 28.77 265 THR A C 1
ATOM 703 O O . THR A 1 234 ? -13.197 24.279 -20.917 1.00 32.95 265 THR A O 1
ATOM 707 N N . ILE A 1 235 ? -12.354 22.239 -20.863 1.00 26.36 266 ILE A N 1
ATOM 708 C CA . ILE A 1 235 ? -12.318 22.074 -22.301 1.00 21.33 266 ILE A CA 1
ATOM 709 C C . ILE A 1 235 ? -13.129 20.837 -22.662 1.00 22.51 266 ILE A C 1
ATOM 710 O O . ILE A 1 235 ? -13.867 20.818 -23.656 1.00 23.60 266 ILE A O 1
ATOM 715 N N . SER A 1 236 ? -12.993 19.807 -21.841 1.00 19.13 267 SER A N 1
ATOM 716 C CA . SER A 1 236 ? -13.821 18.623 -21.972 1.00 18.62 267 SER A CA 1
ATOM 717 C C . SER A 1 236 ? -14.169 18.114 -20.581 1.00 19.79 267 SER A C 1
ATOM 718 O O . SER A 1 236 ? -13.349 18.174 -19.679 1.00 19.17 267 SER A O 1
ATOM 721 N N . LYS A 1 237 ? -15.391 17.626 -20.410 1.00 18.91 268 LYS A N 1
ATOM 722 C CA . LYS A 1 237 ? -15.802 17.049 -19.137 1.00 17.63 268 LYS A CA 1
ATOM 723 C C . LYS A 1 237 ? -16.735 15.877 -19.385 1.00 19.01 268 LYS A C 1
ATOM 724 O O . LYS A 1 237 ? -17.673 15.985 -20.171 1.00 19.20 268 LYS A O 1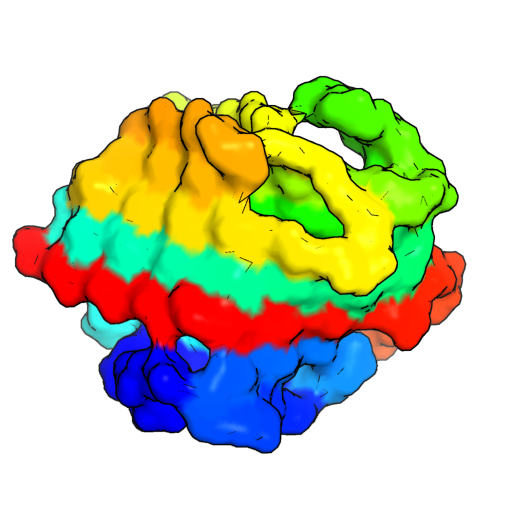
ATOM 730 N N . VAL A 1 238 ? -16.468 14.759 -18.733 1.00 18.31 269 VAL A N 1
ATOM 731 C CA . VAL A 1 238 ? -17.343 13.594 -18.824 1.00 18.55 269 VAL A CA 1
ATOM 732 C C . VAL A 1 238 ? -18.006 13.414 -17.474 1.00 19.84 269 VAL A C 1
ATOM 733 O O . VAL A 1 238 ? -17.320 13.390 -16.440 1.00 17.51 269 VAL A O 1
ATOM 737 N N . TYR A 1 239 ? -19.334 13.286 -17.480 1.00 18.79 270 TYR A N 1
ATOM 738 C CA . TYR A 1 239 ? -20.107 13.247 -16.235 1.00 18.42 270 TYR A CA 1
ATOM 739 C C . TYR A 1 239 ? -20.837 11.935 -16.038 1.00 20.39 270 TYR A C 1
ATOM 740 O O . TYR A 1 239 ? -21.263 11.279 -16.991 1.00 19.63 270 TYR A O 1
ATOM 749 N N . VAL A 1 240 ? -21.024 11.598 -14.772 1.00 18.57 271 VAL A N 1
ATOM 750 C CA . VAL A 1 240 ? -21.967 10.576 -14.359 1.00 17.96 271 VAL A CA 1
ATOM 751 C C . VAL A 1 240 ? -22.897 11.276 -13.357 1.00 20.18 271 VAL A C 1
ATOM 752 O O . VAL A 1 240 ? -22.459 11.726 -12.300 1.00 20.48 271 VAL A O 1
ATOM 756 N N . SER A 1 241 ? -24.172 11.393 -13.713 1.00 20.81 272 SER A N 1
ATOM 757 C CA . SER A 1 241 ? -25.014 12.439 -13.132 1.00 22.41 272 SER A CA 1
ATOM 758 C C . SER A 1 241 ? -26.468 12.012 -12.966 1.00 23.50 272 SER A C 1
ATOM 759 O O . SER A 1 241 ? -27.082 11.510 -13.904 1.00 21.76 272 SER A O 1
ATOM 762 N N . ASP A 1 242 ? -27.028 12.255 -11.782 1.00 20.44 273 ASP A N 1
ATOM 763 C CA . ASP A 1 242 ? -28.402 11.845 -11.492 1.00 23.01 273 ASP A CA 1
ATOM 764 C C . ASP A 1 242 ? -29.254 13.074 -11.190 1.00 22.61 273 ASP A C 1
ATOM 765 O O . ASP A 1 242 ? -29.856 13.167 -10.126 1.00 24.67 273 ASP A O 1
ATOM 770 N N . THR A 1 243 ? -29.287 14.018 -12.123 1.00 23.91 274 THR A N 1
ATOM 771 C CA . THR A 1 243 ? -29.986 15.288 -11.912 1.00 26.19 274 THR A CA 1
ATOM 772 C C . THR A 1 243 ? -31.156 15.492 -12.861 1.00 26.34 274 THR A C 1
ATOM 773 O O . THR A 1 243 ? -31.423 14.664 -13.735 1.00 27.36 274 THR A O 1
ATOM 777 N N . ASP A 1 244 ? -31.829 16.628 -12.695 1.00 24.42 275 ASP A N 1
ATOM 778 C CA . ASP A 1 244 ? -32.960 16.997 -13.540 1.00 28.60 275 ASP A CA 1
ATOM 779 C C . ASP A 1 244 ? -32.526 17.858 -14.719 1.00 29.31 275 ASP A C 1
ATOM 780 O O . ASP A 1 244 ? -33.368 18.438 -15.407 1.00 28.15 275 ASP A O 1
ATOM 785 N N . GLU A 1 245 ? -31.218 17.967 -14.957 1.00 26.95 276 GLU A N 1
ATOM 786 C CA . GLU A 1 245 ? -30.768 18.760 -16.094 1.00 27.77 276 GLU A CA 1
ATOM 787 C C . GLU A 1 245 ? -31.320 18.126 -17.353 1.00 24.16 276 GLU A C 1
ATOM 788 O O . GLU A 1 245 ? -31.159 16.924 -17.567 1.00 25.16 276 GLU A O 1
ATOM 794 N N . SER A 1 246 ? -31.982 18.924 -18.183 1.00 27.99 277 SER A N 1
ATOM 795 C CA . SER A 1 246 ? -32.608 18.387 -19.387 1.00 28.45 277 SER A CA 1
ATOM 796 C C . SER A 1 246 ? -31.594 18.124 -20.503 1.00 26.90 277 SER A C 1
ATOM 797 O O . SER A 1 246 ? -30.488 18.665 -20.493 1.00 26.71 277 SER A O 1
ATOM 800 N N . GLY A 1 247 ? -31.985 17.289 -21.460 1.00 27.42 278 GLY A N 1
ATOM 801 C CA . GLY A 1 247 ? -31.190 17.054 -22.650 1.00 28.71 278 GLY A CA 1
ATOM 802 C C . GLY A 1 247 ? -30.504 15.704 -22.735 1.00 26.54 278 GLY A C 1
ATOM 803 O O . GLY A 1 247 ? -29.780 15.451 -23.699 1.00 26.55 278 GLY A O 1
ATOM 804 N N . PHE A 1 248 ? -30.738 14.835 -21.755 1.00 28.07 279 PHE A N 1
ATOM 805 C CA . PHE A 1 248 ? -30.089 13.526 -21.719 1.00 25.86 279 PHE A CA 1
ATOM 806 C C . PHE A 1 248 ? -31.124 12.401 -21.781 1.00 28.94 279 PHE A C 1
ATOM 807 O O . PHE A 1 248 ? -32.326 12.667 -21.823 1.00 29.55 279 PHE A O 1
ATOM 815 N N . ASN A 1 249 ? -30.657 11.156 -21.810 1.00 26.58 280 ASN A N 1
ATOM 816 C CA . ASN A 1 249 ? -31.549 10.002 -21.954 1.00 30.69 280 ASN A CA 1
ATOM 817 C C . ASN A 1 249 ? -32.531 9.833 -20.797 1.00 32.90 280 ASN A C 1
ATOM 818 O O . ASN A 1 249 ? -33.676 9.420 -21.014 1.00 33.05 280 ASN A O 1
ATOM 823 N N . ASP A 1 250 ? -32.072 10.111 -19.575 1.00 25.11 281 ASP A N 1
ATOM 824 C CA . ASP A 1 250 ? -32.925 10.016 -18.398 1.00 26.05 281 ASP A CA 1
ATOM 825 C C . ASP A 1 250 ? -33.351 11.416 -17.964 1.00 29.63 281 ASP A C 1
ATOM 826 O O . ASP A 1 250 ? -34.520 11.784 -18.100 1.00 31.90 281 ASP A O 1
ATOM 831 N N . SER A 1 251 ? -32.392 12.201 -17.476 1.00 27.40 282 SER A N 1
ATOM 832 C CA . SER A 1 251 ? -32.632 13.586 -17.076 1.00 28.26 282 SER A CA 1
ATOM 833 C C . SER A 1 251 ? -33.676 13.688 -15.968 1.00 29.51 282 SER A C 1
ATOM 834 O O . SER A 1 251 ? -34.342 14.711 -15.829 1.00 31.66 282 SER A O 1
ATOM 837 N N . VAL A 1 252 ? -33.814 12.626 -15.182 1.00 26.09 283 VAL A N 1
ATOM 838 C CA . VAL A 1 252 ? -34.725 12.650 -14.049 1.00 28.64 283 VAL A CA 1
ATOM 839 C C . VAL A 1 252 ? -33.940 12.664 -12.743 1.00 26.13 283 VAL A C 1
ATOM 840 O O . VAL A 1 252 ? -33.216 11.731 -12.440 1.00 27.39 283 VAL A O 1
ATOM 844 N N . ALA A 1 253 ? -34.099 13.720 -11.960 1.00 28.23 284 ALA A N 1
ATOM 845 C CA . ALA A 1 253 ? -33.326 13.867 -10.730 1.00 25.68 284 ALA A CA 1
ATOM 846 C C . ALA A 1 253 ? -33.567 12.752 -9.724 1.00 28.00 284 ALA A C 1
ATOM 847 O O . ALA A 1 253 ? -34.706 12.348 -9.486 1.00 28.33 284 ALA A O 1
ATOM 849 N N . ASN A 1 254 ? -32.483 12.253 -9.138 1.00 27.60 285 ASN A N 1
ATOM 850 C CA . ASN A 1 254 ? -32.567 11.459 -7.919 1.00 30.01 285 ASN A CA 1
ATOM 851 C C . ASN A 1 254 ? -33.336 10.137 -8.047 1.00 31.09 285 ASN A C 1
ATOM 852 O O . ASN A 1 254 ? -33.972 9.702 -7.085 1.00 29.76 285 ASN A O 1
ATOM 857 N N . ASN A 1 255 ? -33.272 9.493 -9.215 1.00 26.66 286 ASN A N 1
ATOM 858 C CA . ASN A 1 255 ? -33.967 8.218 -9.406 1.00 30.05 286 ASN A CA 1
ATOM 859 C C . ASN A 1 255 ? -33.039 7.012 -9.553 1.00 29.25 286 ASN A C 1
ATOM 860 O O . ASN A 1 255 ? -33.491 5.905 -9.843 1.00 30.05 286 ASN A O 1
ATOM 865 N N . GLY A 1 256 ? -31.741 7.226 -9.346 1.00 24.47 287 GLY A N 1
ATOM 866 C CA . GLY A 1 256 ? -30.791 6.129 -9.353 1.00 24.71 287 GLY A CA 1
ATOM 867 C C . GLY A 1 256 ? -30.287 5.787 -10.744 1.00 24.67 287 GLY A C 1
ATOM 868 O O . GLY A 1 256 ? -29.382 4.971 -10.899 1.00 28.96 287 GLY A O 1
ATOM 869 N N . ILE A 1 257 ? -30.886 6.398 -11.759 1.00 26.61 288 ILE A N 1
ATOM 870 C CA . ILE A 1 257 ? -30.428 6.201 -13.130 1.00 24.81 288 ILE A CA 1
ATOM 871 C C . ILE A 1 257 ? -29.515 7.357 -13.503 1.00 22.62 288 ILE A C 1
ATOM 872 O O . ILE A 1 257 ? -29.964 8.483 -13.674 1.00 22.08 28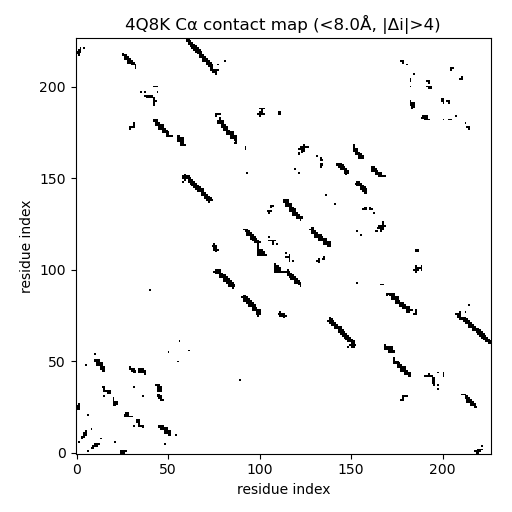8 ILE A O 1
ATOM 877 N N . PHE A 1 258 ? -28.221 7.083 -13.614 1.00 23.18 289 PHE A N 1
ATOM 878 C CA . PHE A 1 258 ? -27.269 8.139 -13.891 1.00 22.03 289 PHE A CA 1
ATOM 879 C C . PHE A 1 258 ? -27.119 8.338 -15.391 1.00 20.43 289 PHE A C 1
ATOM 880 O O . PHE A 1 258 ? -26.937 7.376 -16.128 1.00 23.32 289 PHE A O 1
ATOM 888 N N . ASP A 1 259 ? -27.224 9.587 -15.826 1.00 19.60 290 ASP A N 1
ATOM 889 C CA . ASP A 1 259 ? -26.877 9.954 -17.188 1.00 20.85 290 ASP A CA 1
ATOM 890 C C . ASP A 1 259 ? -25.363 10.011 -17.301 1.00 20.69 290 ASP A C 1
ATOM 891 O O . ASP A 1 259 ? -24.678 10.521 -16.409 1.00 19.54 290 ASP A O 1
ATOM 896 N N . VAL A 1 260 ? -24.837 9.477 -18.394 1.00 21.94 291 VAL A N 1
ATOM 897 C CA . VAL A 1 260 ? -23.422 9.614 -18.677 1.00 21.85 291 VAL A CA 1
ATOM 898 C C . VAL A 1 260 ? -23.346 10.461 -19.926 1.00 19.60 291 VAL A C 1
ATOM 899 O O . VAL A 1 260 ? -23.910 10.105 -20.961 1.00 19.37 291 VAL A O 1
ATOM 903 N N . TYR A 1 261 ? -22.691 11.606 -19.827 1.00 15.45 292 TYR A N 1
ATOM 904 C CA . TYR A 1 261 ? -22.668 12.537 -20.938 1.00 19.69 292 TYR A CA 1
ATOM 905 C C . TYR A 1 261 ? -21.378 13.312 -20.950 1.00 17.64 292 TYR A C 1
ATOM 906 O O . TYR A 1 261 ? -20.597 13.280 -19.982 1.00 18.29 292 TYR A O 1
ATOM 915 N N . VAL A 1 262 ? -21.158 14.017 -22.049 1.00 19.61 293 VAL A N 1
ATOM 916 C CA . VAL A 1 262 ? -19.961 14.806 -22.191 1.00 15.32 293 VAL A CA 1
ATOM 917 C C . VAL A 1 262 ? -20.303 16.245 -22.536 1.00 18.45 293 VAL A C 1
ATOM 918 O O . VAL A 1 262 ? -21.275 16.518 -23.251 1.00 19.25 293 VAL A O 1
ATOM 922 N N . ARG A 1 263 ? -19.524 17.178 -22.003 1.00 17.05 294 ARG A N 1
ATOM 923 C CA . ARG A 1 263 ? -19.563 18.549 -22.496 1.00 15.90 294 ARG A CA 1
ATOM 924 C C . ARG A 1 263 ? -18.206 18.855 -23.086 1.00 18.49 294 ARG A C 1
ATOM 925 O O . ARG A 1 263 ? -17.174 18.602 -22.441 1.00 19.21 294 ARG A O 1
ATOM 933 N N . LEU A 1 264 ? -18.223 19.406 -24.297 1.00 18.73 295 LEU A N 1
ATOM 934 C CA . LEU A 1 264 ? -17.026 19.826 -25.016 1.00 17.32 295 LEU A CA 1
ATOM 935 C C . LEU A 1 264 ? -17.111 21.307 -25.353 1.00 20.29 295 LEU A C 1
ATOM 936 O O . LEU A 1 264 ? -18.081 21.758 -25.964 1.00 22.40 295 LEU A O 1
ATOM 941 N N . ARG A 1 265 ? -16.091 22.071 -24.976 1.00 19.92 296 ARG A N 1
ATOM 942 C CA . ARG A 1 265 ? -16.095 23.496 -25.288 1.00 25.11 296 ARG A CA 1
ATOM 943 C C . ARG A 1 265 ? -15.587 23.754 -26.709 1.00 25.48 296 ARG A C 1
ATOM 944 O O . ARG A 1 265 ? -14.422 23.506 -27.011 1.00 24.65 296 ARG A O 1
ATOM 952 N N . ASN A 1 266 ? -16.458 24.244 -27.584 1.00 21.70 297 ASN A N 1
ATOM 953 C CA . ASN A 1 266 ? -16.064 24.445 -28.978 1.00 24.12 297 ASN A CA 1
ATOM 954 C C . ASN A 1 266 ? -15.137 25.646 -29.207 1.00 25.14 297 ASN A C 1
ATOM 955 O O . ASN A 1 266 ? -14.764 26.347 -28.258 1.00 24.39 297 ASN A O 1
ATOM 960 N N . THR A 1 267 ? -14.760 25.869 -30.463 1.00 28.18 298 THR A N 1
ATOM 961 C CA . THR A 1 267 ? -13.796 26.908 -30.810 1.00 28.57 298 THR A CA 1
ATOM 962 C C . THR A 1 267 ? -14.359 28.314 -30.610 1.00 32.60 298 THR A C 1
ATOM 963 O O . THR A 1 267 ? -13.609 29.287 -30.581 1.00 33.64 298 THR A O 1
ATOM 967 N N . SER A 1 268 ? -15.679 28.412 -30.477 1.00 26.46 299 SER A N 1
ATOM 968 C CA . SER A 1 268 ? -16.331 29.683 -30.180 1.00 30.78 299 SER A CA 1
ATOM 969 C C . SER A 1 268 ? -16.397 29.956 -28.673 1.00 32.67 299 SER A C 1
ATOM 970 O O . SER A 1 268 ? -16.808 31.037 -28.248 1.00 34.07 299 SER A O 1
ATOM 973 N N . GLY A 1 269 ? -16.015 28.970 -27.867 1.00 28.78 300 GLY A N 1
ATOM 974 C CA . GLY A 1 269 ? -16.016 29.128 -26.422 1.00 32.62 300 GLY A CA 1
ATOM 975 C C . GLY A 1 269 ? -17.294 28.629 -25.777 1.00 29.01 300 GLY A C 1
ATOM 976 O O . GLY A 1 269 ? -17.506 28.808 -24.577 1.00 31.67 300 GLY A O 1
ATOM 977 N N . ASN A 1 270 ? -18.159 28.007 -26.570 1.00 27.32 301 ASN A N 1
ATOM 978 C CA . ASN A 1 270 ? -19.418 27.498 -26.045 1.00 29.08 301 ASN A CA 1
ATOM 979 C C . ASN A 1 270 ? -19.410 25.988 -25.865 1.00 27.21 301 ASN A C 1
ATOM 980 O O . ASN A 1 270 ? -18.893 25.254 -26.711 1.00 26.32 301 ASN A O 1
ATOM 985 N N . GLU A 1 271 ? -19.988 25.521 -24.762 1.00 25.03 302 GLU A N 1
ATOM 986 C CA . GLU A 1 271 ? -20.049 24.090 -24.511 1.00 22.47 302 GLU A CA 1
ATOM 987 C C . GLU A 1 271 ? -21.132 23.421 -25.342 1.00 23.11 302 GLU A C 1
ATOM 988 O O . GLU A 1 271 ? -22.266 23.902 -25.426 1.00 25.41 302 GLU A O 1
ATOM 994 N N . GLU A 1 272 ? -20.770 22.300 -25.953 1.00 19.09 303 GLU A N 1
ATOM 995 C CA . GLU A 1 272 ? -21.742 21.420 -26.579 1.00 19.68 303 GLU A CA 1
ATOM 996 C C . GLU A 1 272 ? -21.845 20.162 -25.736 1.00 20.42 303 GLU A C 1
ATOM 997 O O . GLU A 1 272 ? -20.831 19.573 -25.373 1.00 19.29 303 GLU A O 1
ATOM 1003 N N . LYS A 1 273 ? -23.066 19.760 -25.410 1.00 18.53 304 LYS A N 1
ATOM 1004 C CA . LYS A 1 273 ? -23.277 18.574 -24.595 1.00 17.38 304 LYS A CA 1
ATOM 1005 C C . LYS A 1 273 ? -23.914 17.448 -25.390 1.00 21.21 304 LYS A C 1
ATOM 1006 O O . LYS A 1 273 ? -24.622 17.692 -26.379 1.00 24.45 304 LYS A O 1
ATOM 1012 N N . PHE A 1 274 ? -23.641 16.219 -24.966 1.00 20.18 305 PHE A N 1
ATOM 1013 C CA . PHE A 1 274 ? -24.053 15.040 -25.714 1.00 21.58 305 PHE A CA 1
ATOM 1014 C C . PHE A 1 274 ? -24.240 13.855 -24.787 1.00 19.99 305 PHE A C 1
ATOM 1015 O O . PHE A 1 274 ? -23.334 13.499 -24.034 1.00 19.17 305 PHE A O 1
ATOM 1023 N N . ALA A 1 275 ? -25.415 13.235 -24.847 1.00 19.17 306 ALA A N 1
ATOM 1024 C CA . ALA A 1 275 ? -25.691 12.062 -24.029 1.00 22.57 306 ALA A CA 1
ATOM 1025 C C . ALA A 1 275 ? -25.051 10.795 -24.602 1.00 21.55 306 ALA A C 1
ATOM 1026 O O . ALA A 1 275 ? -25.222 10.482 -25.782 1.00 21.89 306 ALA A O 1
ATOM 1028 N N . LEU A 1 276 ? -24.331 10.066 -23.751 1.00 20.54 307 LEU A N 1
ATOM 1029 C CA . LEU A 1 276 ? -23.669 8.833 -24.169 1.00 19.04 307 LEU A CA 1
ATOM 1030 C C . LEU A 1 276 ? -24.425 7.587 -23.724 1.00 20.51 307 LEU A C 1
ATOM 1031 O O . LEU A 1 276 ? -24.499 6.607 -24.445 1.00 20.99 307 LEU A O 1
ATOM 1036 N N . GLY A 1 277 ? -24.984 7.613 -22.522 1.00 21.84 308 GLY A N 1
ATOM 1037 C CA . GLY A 1 277 ? -25.714 6.461 -22.032 1.00 21.06 308 GLY A CA 1
ATOM 1038 C C . GLY A 1 277 ? -26.311 6.711 -20.668 1.00 23.64 308 GLY A C 1
ATOM 1039 O O . GLY A 1 277 ? -26.302 7.840 -20.187 1.00 20.82 308 GLY A O 1
ATOM 1040 N N . THR A 1 278 ? -26.843 5.649 -20.070 1.00 22.09 309 THR A N 1
ATOM 1041 C CA . THR A 1 278 ? -27.317 5.667 -18.690 1.00 24.25 309 THR A CA 1
ATOM 1042 C C . THR A 1 278 ? -26.858 4.400 -17.980 1.00 24.70 309 THR A C 1
ATOM 1043 O O . THR A 1 278 ? -26.558 3.394 -18.618 1.00 21.79 309 THR A O 1
ATOM 1047 N N . MET A 1 279 ? -26.803 4.456 -16.650 1.00 23.54 310 MET A N 1
ATOM 1048 C CA . MET A 1 279 ? -26.397 3.307 -15.856 1.00 25.05 310 MET A CA 1
ATOM 1049 C C . MET A 1 279 ? -27.019 3.392 -14.476 1.00 24.58 310 MET A C 1
ATOM 1050 O O . MET A 1 279 ? -27.394 4.471 -14.027 1.00 25.76 310 MET A O 1
ATOM 1055 N N . THR A 1 280 ? -27.116 2.245 -13.815 1.00 25.12 311 THR A N 1
ATOM 1056 C CA . THR A 1 280 ? -27.480 2.220 -12.412 1.00 24.97 311 THR A CA 1
ATOM 1057 C C . THR A 1 280 ? -26.241 1.909 -11.569 1.00 26.94 311 THR A C 1
ATOM 1058 O O . THR A 1 280 ? -25.239 1.379 -12.063 1.00 24.53 311 THR A O 1
ATOM 1062 N N . SER A 1 281 ? -26.305 2.272 -10.300 1.00 23.59 312 SER A N 1
ATOM 1063 C CA . SER A 1 281 ? -25.188 2.055 -9.392 1.00 23.21 312 SER A CA 1
ATOM 1064 C C . SER A 1 281 ? -24.746 0.592 -9.392 1.00 25.75 312 SER A C 1
ATOM 1065 O O . SER A 1 281 ? -25.567 -0.320 -9.236 1.00 26.89 312 SER A O 1
ATOM 1068 N N . GLY A 1 282 ? -23.448 0.367 -9.581 1.00 23.62 313 GLY A N 1
ATOM 1069 C CA . GLY A 1 282 ? -22.923 -0.985 -9.620 1.00 25.59 313 GLY A CA 1
ATOM 1070 C C . GLY A 1 282 ? -22.629 -1.467 -11.033 1.00 26.59 313 GLY A C 1
ATOM 1071 O O . GLY A 1 282 ? -21.965 -2.480 -11.228 1.00 27.85 313 GLY A O 1
ATOM 1072 N N . GLU A 1 283 ? -23.135 -0.750 -12.025 1.00 25.98 314 GLU A N 1
ATOM 1073 C CA . GLU A 1 283 ? -22.902 -1.137 -13.412 1.00 25.17 314 GLU A CA 1
ATOM 1074 C C . GLU A 1 283 ? -21.555 -0.628 -13.915 1.00 26.33 314 GLU A C 1
ATOM 1075 O O . GLU A 1 283 ? -20.919 0.202 -13.265 1.00 22.20 314 GLU A O 1
ATOM 1081 N N . THR A 1 284 ? -21.128 -1.133 -15.072 1.00 26.34 315 THR A N 1
ATOM 1082 C CA . THR A 1 284 ? -19.809 -0.826 -15.608 1.00 23.50 315 THR A CA 1
ATOM 1083 C C . THR A 1 284 ? -19.930 -0.469 -17.082 1.00 23.52 315 THR A C 1
ATOM 1084 O O . THR A 1 284 ? -20.768 -1.029 -17.786 1.00 23.56 315 THR A O 1
ATOM 1088 N N . PHE A 1 285 ? -19.117 0.482 -17.539 1.00 21.08 316 PHE A N 1
ATOM 1089 C CA . PHE A 1 285 ? -19.089 0.829 -18.960 1.00 22.56 316 PHE A CA 1
ATOM 1090 C C . PHE A 1 285 ? -17.659 1.087 -19.410 1.00 22.29 316 PHE A C 1
ATOM 1091 O O . PHE A 1 285 ? -16.747 1.169 -18.585 1.00 25.52 316 PHE A O 1
ATOM 1099 N N . ASN A 1 286 ? -17.462 1.198 -20.719 1.00 23.65 317 ASN A N 1
ATOM 1100 C CA . ASN A 1 286 ? -16.147 1.488 -21.258 1.00 21.46 317 ASN A CA 1
ATOM 1101 C C . ASN A 1 286 ? -16.043 2.947 -21.660 1.00 23.02 317 ASN A C 1
ATOM 1102 O O . ASN A 1 286 ? -16.930 3.483 -22.332 1.00 20.94 317 ASN A O 1
ATOM 1107 N N . LEU A 1 287 ? -14.959 3.590 -21.240 1.00 22.67 318 LEU A N 1
ATOM 1108 C CA . LEU A 1 287 ? -14.724 4.990 -21.554 1.00 19.64 318 LEU A CA 1
ATOM 1109 C C . LEU A 1 287 ? -13.468 5.161 -22.400 1.00 22.46 318 LEU A C 1
ATOM 1110 O O . LEU A 1 287 ? -12.399 4.684 -22.039 1.00 21.77 318 LEU A O 1
ATOM 1115 N N . ARG A 1 288 ? -13.601 5.845 -23.526 1.00 21.72 319 ARG A N 1
ATOM 1116 C CA . ARG A 1 288 ? -12.436 6.197 -24.337 1.00 20.26 319 ARG A CA 1
ATOM 1117 C C . ARG A 1 288 ? -12.459 7.682 -24.673 1.00 23.43 319 ARG A C 1
ATOM 1118 O O . ARG A 1 288 ? -13.411 8.181 -25.269 1.00 21.93 319 ARG A O 1
ATOM 1126 N N . VAL A 1 289 ? -11.402 8.384 -24.284 1.00 19.02 320 VAL A N 1
ATOM 1127 C CA . VAL A 1 289 ? -11.278 9.803 -24.562 1.00 19.06 320 VAL A CA 1
ATOM 1128 C C . VAL A 1 289 ? -10.043 10.009 -25.413 1.00 22.86 320 VAL A C 1
ATOM 1129 O O . VAL A 1 289 ? -8.948 9.599 -25.030 1.00 23.85 320 VAL A O 1
ATOM 1133 N N . VAL A 1 290 ? -10.224 10.637 -26.568 1.00 19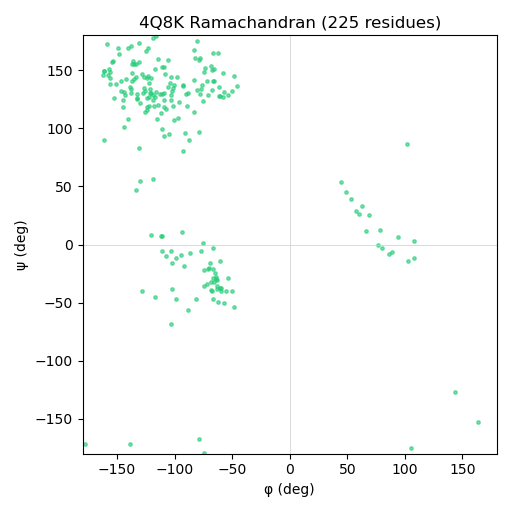.33 321 VAL A N 1
ATOM 1134 C CA . VAL A 1 290 ? -9.106 10.925 -27.454 1.00 21.18 321 VAL A CA 1
ATOM 1135 C C . VAL A 1 290 ? -8.993 12.415 -27.708 1.00 22.48 321 VAL A C 1
ATOM 1136 O O . VAL A 1 290 ? -9.980 13.070 -28.034 1.00 22.90 321 VAL A O 1
ATOM 1140 N N . ASN A 1 291 ? -7.791 12.953 -27.537 1.00 19.85 322 ASN A N 1
ATOM 1141 C CA . ASN A 1 291 ? -7.496 14.299 -27.971 1.00 20.80 322 ASN A CA 1
ATOM 1142 C C . ASN A 1 291 ? -6.541 14.211 -29.141 1.00 21.68 322 ASN A C 1
ATOM 1143 O O . ASN A 1 291 ? -5.349 14.013 -28.942 1.00 23.73 322 ASN A O 1
ATOM 1148 N N . ASN A 1 292 ? -7.069 14.339 -30.350 1.00 18.48 323 ASN A N 1
ATOM 1149 C CA . ASN A 1 292 ? -6.254 14.314 -31.561 1.00 21.35 323 ASN A CA 1
ATOM 1150 C C . ASN A 1 292 ? -5.860 15.733 -31.964 1.00 22.40 323 ASN A C 1
ATOM 1151 O O . ASN A 1 292 ? -6.483 16.326 -32.836 1.00 24.60 323 ASN A O 1
ATOM 1156 N N . TYR A 1 293 ? -4.839 16.277 -31.306 1.00 21.58 324 TYR A N 1
ATOM 1157 C CA . TYR A 1 293 ? -4.350 17.626 -31.583 1.00 22.14 324 TYR A CA 1
ATOM 1158 C C . TYR A 1 293 ? -5.464 18.678 -31.645 1.00 24.42 324 TYR A C 1
ATOM 1159 O O . TYR A 1 293 ? -5.498 19.523 -32.546 1.00 26.50 324 TYR A O 1
ATOM 1168 N N . GLY A 1 294 ? -6.381 18.617 -30.682 1.00 24.87 325 GLY A N 1
ATOM 1169 C CA . GLY A 1 294 ? -7.405 19.638 -30.549 1.00 22.99 325 GLY A CA 1
ATOM 1170 C C . GLY A 1 294 ? -8.787 19.155 -30.949 1.00 23.81 325 GLY A C 1
ATOM 1171 O O . GLY A 1 294 ? -9.780 19.833 -30.702 1.00 23.45 325 GLY A O 1
ATOM 1172 N N . ASP A 1 295 ? -8.852 17.989 -31.582 1.00 21.70 326 ASP A N 1
ATOM 1173 C CA . ASP A 1 295 ? -10.132 17.388 -31.937 1.00 21.30 326 ASP A CA 1
ATOM 1174 C C . ASP A 1 295 ? -10.419 16.331 -30.894 1.00 19.87 326 ASP A C 1
ATOM 1175 O O . ASP A 1 295 ? -9.766 15.289 -30.855 1.00 20.77 326 ASP A O 1
ATOM 1180 N N . VAL A 1 296 ? -11.377 16.616 -30.020 1.00 19.31 327 VAL A N 1
ATOM 1181 C CA . VAL A 1 296 ? -11.612 15.755 -28.867 1.00 19.67 327 VAL A CA 1
ATOM 1182 C C . VAL A 1 296 ? -12.839 14.884 -29.069 1.00 19.41 327 VAL A C 1
ATOM 1183 O O . VAL A 1 296 ? -13.909 15.385 -29.395 1.00 19.67 327 VAL A O 1
ATOM 1187 N N . GLU A 1 297 ? -12.661 13.584 -28.863 1.00 18.38 328 GLU A N 1
ATOM 1188 C CA . GLU A 1 297 ? -13.712 12.600 -29.023 1.00 21.86 328 GLU A CA 1
ATOM 1189 C C . GLU A 1 297 ? -13.872 11.736 -27.777 1.00 24.20 328 GLU A C 1
ATOM 1190 O O . GLU A 1 297 ? -12.883 11.265 -27.213 1.00 24.75 328 GLU A O 1
ATOM 1196 N N . VAL A 1 298 ? -15.122 11.526 -27.363 1.00 18.84 329 VAL A N 1
ATOM 1197 C CA . VAL A 1 298 ? -15.436 10.655 -26.237 1.00 18.65 329 VAL A CA 1
ATOM 1198 C C . VAL A 1 298 ? -16.361 9.541 -26.690 1.00 19.78 329 VAL A C 1
ATOM 1199 O O . VAL A 1 298 ? -17.337 9.797 -27.402 1.00 18.34 329 VAL A O 1
ATOM 1203 N N . THR A 1 299 ? -16.049 8.313 -26.281 1.00 17.35 330 THR A N 1
ATOM 1204 C CA . THR A 1 299 ? -16.871 7.159 -26.608 1.00 18.73 330 THR A CA 1
ATOM 1205 C C . THR A 1 299 ? -17.228 6.378 -25.344 1.00 19.24 330 THR A C 1
ATOM 1206 O O . THR A 1 299 ? -16.358 6.070 -24.526 1.00 20.04 330 THR A O 1
ATOM 1210 N N . ALA A 1 300 ? -18.510 6.074 -25.186 1.00 18.37 331 ALA A N 1
ATOM 1211 C CA . ALA A 1 300 ? -18.975 5.229 -24.098 1.00 19.72 331 ALA A CA 1
ATOM 1212 C C . ALA A 1 300 ? -20.320 4.623 -24.475 1.00 18.31 331 ALA A C 1
ATOM 1213 O O . ALA A 1 300 ? -21.110 5.257 -25.180 1.00 18.00 331 ALA A O 1
ATOM 1215 N N . PHE A 1 301 ? -20.563 3.391 -24.032 1.00 19.29 332 PHE A N 1
ATOM 1216 C CA . PHE A 1 301 ? -21.786 2.655 -24.377 1.00 21.45 332 PHE A CA 1
ATOM 1217 C C . PHE A 1 301 ? -21.941 2.506 -25.889 1.00 20.86 332 PHE A C 1
ATOM 1218 O O . PHE A 1 301 ? -23.064 2.438 -26.392 1.00 22.15 332 PHE A O 1
ATOM 1226 N N . GLY A 1 302 ? -20.822 2.473 -26.605 1.00 21.17 333 GLY A N 1
ATOM 1227 C CA . GLY A 1 302 ? -20.845 2.351 -28.060 1.00 21.33 333 GLY A CA 1
ATOM 1228 C C . GLY A 1 302 ? -21.199 3.627 -28.811 1.00 20.06 333 GLY A C 1
ATOM 1229 O O . GLY A 1 302 ? -21.247 3.633 -30.047 1.00 20.47 333 GLY A O 1
ATOM 1230 N N . ASN A 1 303 ? -21.453 4.702 -28.064 1.00 19.21 334 ASN A N 1
ATOM 1231 C CA . ASN A 1 303 ? -21.799 5.995 -28.633 1.00 19.32 334 ASN A CA 1
ATOM 1232 C C . ASN A 1 303 ? -20.612 6.937 -28.618 1.00 19.97 334 ASN A C 1
ATOM 1233 O O . ASN A 1 303 ? -19.906 7.038 -27.613 1.00 18.70 334 ASN A O 1
ATOM 1238 N N . SER A 1 304 ? -20.386 7.627 -29.732 1.00 16.97 335 SER A N 1
ATOM 1239 C CA . SER A 1 304 ? -19.271 8.564 -29.829 1.00 17.77 335 SER A CA 1
ATOM 1240 C C . SER A 1 304 ? -19.724 9.962 -30.201 1.00 18.28 335 SER A C 1
ATOM 1241 O O . SER A 1 304 ? -20.669 10.141 -30.972 1.00 19.71 335 SER A O 1
ATOM 1244 N N . PHE A 1 305 ? -19.030 10.946 -29.643 1.00 18.98 336 PHE A N 1
ATOM 1245 C CA . PHE A 1 305 ? -19.206 12.339 -30.006 1.00 20.49 336 PHE A CA 1
ATOM 1246 C C . PHE A 1 305 ? -17.853 13.029 -29.893 1.00 20.76 336 PHE A C 1
ATOM 1247 O O . PHE A 1 305 ? -17.095 12.760 -28.958 1.00 22.16 336 PHE A O 1
ATOM 1255 N N . GLY A 1 306 ? -17.561 13.917 -30.839 1.00 18.96 337 GLY A N 1
ATOM 1256 C CA . GLY A 1 306 ? -16.332 14.687 -30.821 1.00 18.60 337 GLY A CA 1
ATOM 1257 C C . GLY A 1 306 ? -16.391 15.922 -31.699 1.00 18.10 337 GLY A C 1
ATOM 1258 O O . GLY A 1 306 ? -17.082 15.919 -32.721 1.00 21.16 337 GLY A O 1
ATOM 1259 N N . ILE A 1 307 ? -15.656 16.963 -31.304 1.00 18.81 338 ILE A N 1
ATOM 1260 C CA . ILE A 1 307 ? -15.528 18.201 -32.070 1.00 18.67 338 ILE A CA 1
ATOM 1261 C C . ILE A 1 307 ? -14.153 18.828 -31.853 1.00 18.18 338 ILE A C 1
ATOM 1262 O O . ILE A 1 307 ? -13.446 18.477 -30.907 1.00 21.32 338 ILE A O 1
ATOM 1267 N N . PRO A 1 308 ? -13.769 19.767 -32.729 1.00 21.03 339 PRO A N 1
ATOM 1268 C CA . PRO A 1 308 ? -12.594 20.582 -32.408 1.00 21.86 339 PRO A CA 1
ATOM 1269 C C . PRO A 1 308 ? -12.933 21.429 -31.189 1.00 22.44 339 PRO A C 1
ATOM 1270 O O . PRO A 1 308 ? -14.056 21.914 -31.089 1.00 22.90 339 PRO A O 1
ATOM 1274 N N . VAL A 1 309 ? -11.984 21.605 -30.280 1.00 21.52 340 VAL A N 1
ATOM 1275 C CA . VAL A 1 309 ? -12.261 22.341 -29.048 1.00 24.90 340 VAL A CA 1
ATOM 1276 C C . VAL A 1 309 ? -11.460 23.636 -28.978 1.00 29.33 340 VAL A C 1
ATOM 1277 O O . VAL A 1 309 ? -10.454 23.791 -29.670 1.00 27.33 340 VAL A O 1
ATOM 1281 N N . GLU A 1 310 ? -11.916 24.574 -28.152 1.00 26.39 341 GLU A N 1
ATOM 1282 C CA . GLU A 1 310 ? -11.163 25.805 -27.935 1.00 29.56 341 GLU A CA 1
ATOM 1283 C C . GLU A 1 310 ? -9.800 25.439 -27.367 1.00 30.61 341 GLU A C 1
ATOM 1284 O O . GLU A 1 310 ? -9.701 24.700 -26.391 1.00 29.37 341 GLU A O 1
ATOM 1290 N N . ASP A 1 311 ? -8.750 25.939 -28.001 1.00 34.79 342 ASP A N 1
ATOM 1291 C CA . ASP A 1 311 ? -7.392 25.613 -27.599 1.00 30.72 342 ASP A CA 1
ATOM 1292 C C . ASP A 1 311 ? -7.024 26.346 -26.310 1.00 32.38 342 ASP A C 1
ATOM 1293 O O . ASP A 1 311 ? -7.519 27.438 -26.044 1.00 35.19 342 ASP A O 1
ATOM 1298 N N . ASP A 1 312 ? -6.173 25.727 -25.505 1.00 32.17 343 ASP A N 1
ATOM 1299 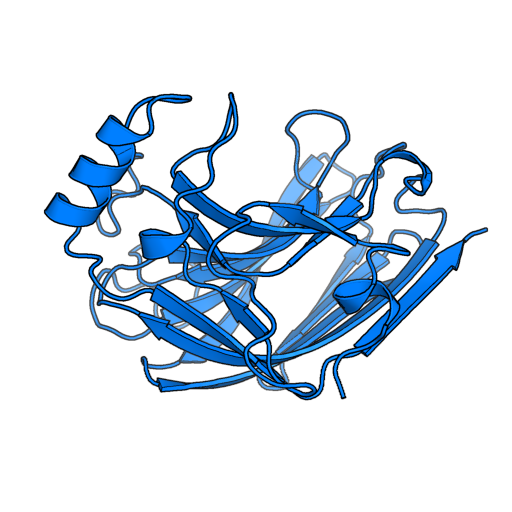C CA . ASP A 1 312 ? -5.574 26.388 -24.353 1.00 32.08 343 ASP A CA 1
ATOM 1300 C C . ASP A 1 312 ? -4.118 25.974 -24.313 1.00 32.30 343 ASP A C 1
ATOM 1301 O O . ASP A 1 312 ? -3.810 24.798 -24.476 1.00 30.91 343 ASP A O 1
ATOM 1306 N N . SER A 1 313 ? -3.228 26.935 -24.084 1.00 35.69 344 SER A N 1
ATOM 1307 C CA . SER A 1 313 ? -1.788 26.704 -24.215 1.00 38.20 344 SER A CA 1
ATOM 1308 C C . SER A 1 313 ? -1.166 25.818 -23.131 1.00 37.97 344 SER A C 1
ATOM 1309 O O . SER A 1 313 ? -0.084 25.259 -23.329 1.00 38.57 344 SER A O 1
ATOM 1312 N N . GLN A 1 314 ? -1.834 25.699 -21.987 1.00 33.85 345 GLN A N 1
ATOM 1313 C CA . GLN A 1 314 ? -1.313 24.891 -20.886 1.00 32.35 345 GLN A CA 1
ATOM 1314 C C . GLN A 1 314 ? -2.375 23.929 -20.377 1.00 30.68 345 GLN A C 1
ATOM 1315 O O . GLN A 1 314 ? -2.691 23.893 -19.192 1.00 27.96 345 GLN A O 1
ATOM 1321 N N . SER A 1 315 ? -2.913 23.140 -21.294 1.00 25.89 346 SER A N 1
ATOM 1322 C CA . SER A 1 315 ? -4.042 22.267 -20.998 1.00 24.31 346 SER A CA 1
ATOM 1323 C C . SER A 1 315 ? -3.594 21.018 -20.272 1.00 22.82 346 SER A C 1
ATOM 1324 O O . SER A 1 315 ? -2.433 20.632 -20.337 1.00 22.09 346 SER A O 1
ATOM 1327 N N . TYR A 1 316 ? -4.522 20.368 -19.580 1.00 23.61 347 TYR A N 1
ATOM 1328 C CA . TYR A 1 316 ? -4.175 19.133 -18.899 1.00 21.77 347 TYR A CA 1
ATOM 1329 C C . TYR A 1 316 ? -5.355 18.217 -18.656 1.00 20.20 347 TYR A C 1
ATOM 1330 O O . TYR A 1 316 ? -6.441 18.661 -18.296 1.00 20.74 347 TYR A O 1
ATOM 1339 N N . PHE A 1 317 ? -5.113 16.934 -18.886 1.00 21.24 348 PHE A N 1
ATOM 1340 C CA . PHE A 1 317 ? -6.103 15.901 -18.686 1.00 21.07 348 PHE A CA 1
ATOM 1341 C C . PHE A 1 317 ? -6.139 15.469 -17.221 1.00 21.28 348 PHE A C 1
ATOM 1342 O O . PHE A 1 317 ? -5.092 15.381 -16.568 1.00 21.43 348 PHE A O 1
ATOM 1350 N N . LYS A 1 318 ? -7.345 15.205 -16.717 1.00 19.74 349 LYS A N 1
ATOM 1351 C CA . LYS A 1 318 ? -7.524 14.639 -15.386 1.00 20.81 349 LYS A CA 1
ATOM 1352 C C . LYS A 1 318 ? -8.547 13.522 -15.435 1.00 18.89 349 LYS A C 1
ATOM 1353 O O . LYS A 1 318 ? -9.423 13.505 -16.308 1.00 19.36 349 LYS A O 1
ATOM 1359 N N . PHE A 1 319 ? -8.468 12.596 -14.489 1.00 19.00 350 PHE A N 1
ATOM 1360 C CA . PHE A 1 319 ? -9.494 11.562 -14.414 1.00 19.45 350 PHE A CA 1
ATOM 1361 C C . PHE A 1 319 ? -9.577 11.038 -12.990 1.00 20.83 350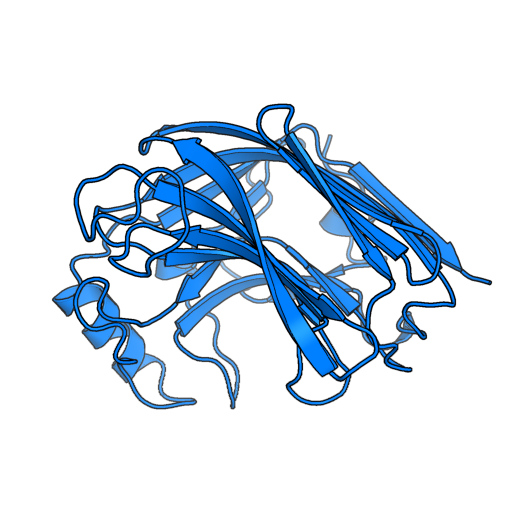 PHE A C 1
ATOM 1362 O O . PHE A 1 319 ? -8.620 11.163 -12.225 1.00 19.11 350 PHE A O 1
ATOM 1370 N N . GLY A 1 320 ? -10.729 10.472 -12.645 1.00 16.49 351 GLY A N 1
ATOM 1371 C CA . GLY A 1 320 ? -10.988 9.965 -11.309 1.00 18.87 351 GLY A CA 1
ATOM 1372 C C . GLY A 1 320 ? -12.431 10.208 -10.912 1.00 19.60 351 GLY A C 1
ATOM 1373 O O . GLY A 1 320 ? -13.362 9.850 -11.632 1.00 19.94 351 GLY A O 1
ATOM 1374 N N . ASN A 1 321 ? -12.633 10.827 -9.758 1.00 20.35 352 ASN A N 1
ATOM 1375 C CA . ASN A 1 321 ? -13.989 11.039 -9.291 1.00 19.99 352 ASN A CA 1
ATOM 1376 C C . ASN A 1 321 ? -14.019 12.380 -8.586 1.00 19.62 352 ASN A C 1
ATOM 1377 O O . ASN A 1 321 ? -13.545 12.507 -7.449 1.00 20.37 352 ASN A O 1
ATOM 1382 N N . TYR A 1 322 ? -14.518 13.389 -9.296 1.00 20.69 353 TYR A N 1
ATOM 1383 C CA . TYR A 1 322 ? -14.676 14.732 -8.754 1.00 20.83 353 TYR A CA 1
ATOM 1384 C C . TYR A 1 322 ? -16.156 14.961 -8.457 1.00 22.35 353 TYR A C 1
ATOM 1385 O O . TYR A 1 322 ? -16.920 15.347 -9.335 1.00 20.09 353 TYR A O 1
ATOM 1394 N N . LEU A 1 323 ? -16.543 14.714 -7.205 1.00 19.72 354 LEU A N 1
ATOM 1395 C CA . LEU A 1 323 ? -17.938 14.779 -6.766 1.00 22.24 354 LEU A CA 1
ATOM 1396 C C . LEU A 1 323 ? -18.426 16.223 -6.616 1.00 21.35 354 LEU A C 1
ATOM 1397 O O . LEU A 1 323 ? -17.827 17.023 -5.889 1.00 21.82 354 LEU A O 1
ATOM 1402 N N . GLN A 1 324 ? -19.511 16.542 -7.323 1.00 18.58 355 GLN A N 1
ATOM 1403 C CA . GLN A 1 324 ? -20.016 17.900 -7.443 1.00 21.38 355 GLN A CA 1
ATOM 1404 C C . GLN A 1 324 ? -21.012 18.202 -6.329 1.00 22.73 355 GLN A C 1
ATOM 1405 O O . GLN A 1 324 ? -21.938 17.429 -6.103 1.00 23.37 355 GLN A O 1
ATOM 1411 N N . SER A 1 325 ? -20.818 19.324 -5.637 1.00 22.67 356 SER A N 1
ATOM 1412 C CA . SER A 1 325 ? -21.732 19.699 -4.558 1.00 24.56 356 SER A CA 1
ATOM 1413 C C . SER A 1 325 ? -22.887 20.498 -5.148 1.00 22.98 356 SER A C 1
ATOM 1414 O O . SER A 1 325 ? -22.813 21.716 -5.262 1.00 26.68 356 SER A O 1
ATOM 1417 N N . GLN A 1 326 ? -23.944 19.791 -5.543 1.00 25.43 357 GLN A N 1
ATOM 1418 C CA . GLN A 1 326 ? -25.051 20.395 -6.283 1.00 25.65 357 GLN A CA 1
ATOM 1419 C C . GLN A 1 326 ? -26.353 19.649 -5.997 1.00 26.72 357 GLN A C 1
ATOM 1420 O O . GLN A 1 326 ? -26.378 18.415 -5.913 1.00 24.48 357 GLN A O 1
ATOM 1426 N N . ASP A 1 327 ? -27.434 20.401 -5.817 1.00 25.48 358 ASP A N 1
ATOM 1427 C CA . ASP A 1 327 ? -28.751 19.808 -5.630 1.00 27.06 358 ASP A CA 1
ATOM 1428 C C . ASP A 1 327 ? -29.177 19.220 -6.975 1.00 25.21 358 ASP A C 1
ATOM 1429 O O . ASP A 1 327 ? -29.116 19.909 -7.982 1.00 26.86 358 ASP A O 1
ATOM 1434 N N . PRO A 1 328 ? -29.594 17.944 -6.997 1.00 28.12 359 PRO A N 1
ATOM 1435 C CA . PRO A 1 328 ? -29.948 17.325 -8.283 1.00 26.26 359 PRO A CA 1
ATOM 1436 C C . PRO A 1 328 ? -31.290 17.806 -8.842 1.00 29.48 359 PRO A C 1
ATOM 1437 O O . PRO A 1 328 ? -31.506 17.714 -10.051 1.00 30.60 359 PRO A O 1
ATOM 1441 N N . TYR A 1 329 ? -32.164 18.327 -7.979 1.00 29.47 360 TYR A N 1
ATOM 1442 C CA . TYR A 1 329 ? -33.461 18.849 -8.403 1.00 30.50 360 TYR A CA 1
ATOM 1443 C C . TYR A 1 329 ? -33.381 20.261 -8.963 1.00 31.31 360 TYR A C 1
ATOM 1444 O O . TYR A 1 329 ? -33.954 20.552 -10.011 1.00 35.22 360 TYR A O 1
ATOM 1453 N N . THR A 1 330 ? -32.675 21.136 -8.255 1.00 28.14 361 THR A N 1
ATOM 1454 C CA . THR A 1 330 ? -32.648 22.559 -8.583 1.00 29.70 361 THR A CA 1
ATOM 1455 C C . THR A 1 330 ? -31.374 22.970 -9.314 1.00 27.32 361 THR A C 1
ATOM 1456 O O . THR A 1 330 ? -31.286 24.070 -9.859 1.00 29.04 361 THR A O 1
ATOM 1460 N N . LEU A 1 331 ? -30.368 22.123 -9.261 1.00 29.50 362 LEU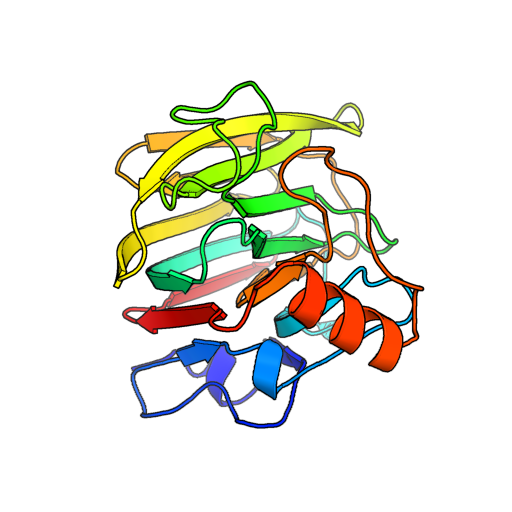 A N 1
ATOM 1461 C CA . LEU A 1 331 ? -29.072 22.432 -9.832 1.00 27.99 362 LEU A CA 1
ATOM 1462 C C . LEU A 1 331 ? -28.353 23.556 -9.139 1.00 28.62 362 LEU A C 1
ATOM 1463 O O . LEU A 1 331 ? -27.390 24.051 -9.647 1.00 32.19 362 LEU A O 1
ATOM 1468 N N . ASP A 1 332 ? -28.843 23.966 -7.985 1.00 32.07 363 ASP A N 1
ATOM 1469 C CA . ASP A 1 332 ? -28.130 24.955 -7.214 1.00 34.66 363 ASP A CA 1
ATOM 1470 C C . ASP A 1 332 ? -26.887 24.356 -6.598 1.00 30.51 363 ASP A C 1
ATOM 1471 O O . ASP A 1 332 ? -26.887 23.252 -6.156 1.00 31.65 363 ASP A O 1
ATOM 1476 N N . LYS A 1 333 ? -25.836 25.127 -6.589 1.00 29.36 364 LYS A N 1
ATOM 1477 C CA . LYS A 1 333 ? -24.631 24.665 -5.974 1.00 30.18 364 LYS A CA 1
ATOM 1478 C C . LYS A 1 333 ? -24.785 24.691 -4.462 1.00 28.62 364 LYS A C 1
ATOM 1479 O O . LYS A 1 333 ? -25.533 25.444 -3.918 1.00 33.23 364 LYS A O 1
ATOM 1485 N N . CYS A 1 334 ? -24.067 23.819 -3.816 1.00 27.21 365 CYS A N 1
ATOM 1486 C CA . CYS A 1 334 ? -24.046 23.793 -2.357 1.00 26.90 365 CYS A CA 1
ATOM 1487 C C . CYS A 1 334 ? -22.623 23.970 -1.835 1.00 27.71 365 CYS A C 1
ATOM 1488 O O . CYS A 1 334 ? -21.684 23.394 -2.378 1.00 27.85 365 CYS A O 1
ATOM 1491 N N . GLY A 1 335 ? -22.470 24.761 -0.776 1.00 29.35 366 GLY A N 1
ATOM 1492 C CA . GLY A 1 335 ? -21.189 24.867 -0.095 1.00 29.03 366 GLY A CA 1
ATOM 1493 C C . GLY A 1 335 ? -20.444 26.159 -0.366 1.00 30.96 366 GLY A C 1
ATOM 1494 O O . GLY A 1 335 ? -20.950 27.066 -1.029 1.00 34.54 366 GLY A O 1
ATOM 1495 N N . GLU A 1 336 ? -19.222 26.238 0.154 1.00 29.88 367 GLU A N 1
ATOM 1496 C CA . GLU A 1 336 ? -18.411 27.446 0.067 1.00 31.72 367 GLU A CA 1
ATOM 1497 C C . GLU A 1 336 ? -17.003 27.073 -0.388 1.00 27.26 367 GLU A C 1
ATOM 1498 O O . GLU A 1 336 ? -16.365 26.212 0.221 1.00 27.72 367 GLU A O 1
ATOM 1504 N N . ALA A 1 337 ? -16.545 27.713 -1.458 1.00 27.84 368 ALA A N 1
ATOM 1505 C CA . ALA A 1 337 ? -15.237 27.437 -2.045 1.00 28.78 368 ALA A CA 1
ATOM 1506 C C . ALA A 1 337 ? -14.142 27.465 -0.982 1.00 26.54 368 ALA A C 1
ATOM 1507 O O . ALA A 1 337 ? -14.080 28.385 -0.164 1.00 28.56 368 ALA A O 1
ATOM 1509 N N . GLY A 1 338 ? -13.289 26.447 -0.995 1.00 26.13 369 GLY A N 1
ATOM 1510 C CA . GLY A 1 338 ? -12.175 26.379 -0.065 1.00 28.23 369 GLY A CA 1
ATOM 1511 C C . GLY A 1 338 ? -12.544 25.889 1.320 1.00 28.59 369 GLY A C 1
ATOM 1512 O O . GLY A 1 338 ? -11.679 25.733 2.176 1.00 27.47 369 GLY A O 1
ATOM 1513 N N . ASN A 1 339 ? -13.831 25.635 1.541 1.00 27.57 370 ASN A N 1
ATOM 1514 C CA . ASN A 1 339 ? -14.315 25.233 2.857 1.00 27.79 370 ASN A CA 1
ATOM 1515 C C . ASN A 1 339 ? -14.728 23.774 2.868 1.00 24.99 370 ASN A C 1
ATOM 1516 O O . ASN A 1 339 ? -15.866 23.447 2.531 1.00 25.33 370 ASN A O 1
ATOM 1521 N N . SER A 1 340 ? -13.814 22.894 3.254 1.00 26.70 371 SER A N 1
ATOM 1522 C CA . SER A 1 340 ? -14.057 21.460 3.178 1.00 27.51 371 SER A CA 1
ATOM 1523 C C . SER A 1 340 ? -15.250 21.023 4.028 1.00 28.24 371 SER A C 1
ATOM 1524 O O . SER A 1 340 ? -16.006 20.130 3.644 1.00 26.69 371 SER A O 1
ATOM 1527 N N . ASN A 1 341 ? -15.401 21.644 5.192 1.00 25.66 372 ASN A N 1
ATOM 1528 C CA . ASN A 1 341 ? -16.515 21.317 6.072 1.00 28.24 372 ASN A CA 1
ATOM 1529 C C . ASN A 1 341 ? -17.856 21.657 5.399 1.00 26.79 372 ASN A C 1
ATOM 1530 O O . ASN A 1 341 ? -18.854 20.952 5.588 1.00 29.64 372 ASN A O 1
ATOM 1535 N N . SER A 1 342 ? -17.886 22.733 4.624 1.00 25.87 373 SER A N 1
ATOM 1536 C CA . SER A 1 342 ? -19.112 23.082 3.909 1.00 28.67 373 SER A CA 1
ATOM 1537 C C . SER A 1 342 ? -19.540 21.951 2.966 1.00 29.63 373 SER A C 1
ATOM 1538 O O . SER A 1 342 ? -20.727 21.637 2.856 1.00 28.48 373 SER A O 1
ATOM 1541 N N . PHE A 1 343 ? -18.575 21.323 2.300 1.00 28.28 374 PHE A N 1
ATOM 1542 C CA . PHE A 1 343 ? -18.900 20.237 1.379 1.00 22.70 374 PHE A CA 1
ATOM 1543 C C . PHE A 1 343 ? -19.277 18.973 2.130 1.00 24.30 374 PHE A C 1
ATOM 1544 O O . PHE A 1 343 ? -20.160 18.223 1.718 1.00 24.62 374 PHE A O 1
ATOM 1552 N N . LYS A 1 344 ? -18.614 18.758 3.238 1.00 25.08 375 LYS A N 1
ATOM 1553 C CA . LYS A 1 344 ? -19.027 17.732 4.140 1.00 23.68 375 LYS A CA 1
ATOM 1554 C C . LYS A 1 344 ? -20.511 17.791 4.423 1.00 25.81 375 LYS A C 1
ATOM 1555 O O . LYS A 1 344 ? -21.181 16.830 4.333 1.00 26.23 375 LYS A O 1
ATOM 1561 N N . ASN A 1 345 ? -20.968 18.939 4.840 1.00 26.32 376 ASN A N 1
ATOM 1562 C CA . ASN A 1 345 ? -22.366 19.133 5.198 1.00 28.26 376 ASN A CA 1
ATOM 1563 C C . ASN A 1 345 ? -23.269 19.023 3.985 1.00 27.02 376 ASN A C 1
ATOM 1564 O O . ASN A 1 345 ? -24.346 18.439 4.060 1.00 28.62 376 ASN A O 1
ATOM 1569 N N . CYS A 1 346 ? -22.819 19.571 2.859 1.00 23.97 377 CYS A N 1
ATOM 1570 C CA . CYS A 1 346 ? -23.591 19.449 1.626 1.00 25.88 377 CYS A CA 1
ATOM 1571 C C . CYS A 1 346 ? -23.849 17.989 1.253 1.00 26.49 377 CYS A C 1
ATOM 1572 O O . CYS A 1 346 ? -24.985 17.603 0.988 1.00 25.59 377 CYS A O 1
ATOM 1575 N N . PHE A 1 347 ? -22.799 17.173 1.230 1.00 25.15 378 PHE A N 1
ATOM 1576 C CA . PHE A 1 347 ? -22.957 15.783 0.820 1.00 25.01 378 PHE A CA 1
ATOM 1577 C C . PHE A 1 347 ? -23.818 15.000 1.803 1.00 24.53 378 PHE A C 1
ATOM 1578 O O . PHE A 1 347 ? -24.553 14.097 1.410 1.00 25.75 378 PHE A O 1
ATOM 1586 N N . GLU A 1 348 ? -23.746 15.356 3.081 1.00 23.40 379 GLU A N 1
ATOM 1587 C CA . GLU A 1 348 ? -24.626 14.739 4.060 1.00 26.16 379 GLU A CA 1
ATOM 1588 C C . GLU A 1 348 ? -26.084 15.051 3.738 1.00 24.61 379 GLU A C 1
ATOM 1589 O O . GLU A 1 348 ? -26.918 14.148 3.680 1.00 26.55 379 GLU A O 1
ATOM 1595 N N . ASP A 1 349 ? -26.373 16.327 3.515 1.00 25.94 380 ASP A N 1
ATOM 1596 C CA . ASP A 1 349 ? -27.736 16.791 3.274 1.00 26.34 380 ASP A CA 1
ATOM 1597 C C . ASP A 1 349 ? -28.257 16.290 1.929 1.00 30.66 380 ASP A C 1
ATOM 1598 O O . ASP A 1 349 ? -29.455 16.030 1.776 1.00 27.33 380 ASP A O 1
ATOM 1603 N N . LEU A 1 350 ? -27.347 16.146 0.966 1.00 26.89 381 LEU A N 1
ATOM 1604 C CA . LEU A 1 350 ? -27.704 15.651 -0.365 1.00 25.49 381 LEU A CA 1
ATOM 1605 C C . LEU A 1 350 ? -27.914 14.149 -0.368 1.00 24.51 381 LEU A C 1
ATOM 1606 O O . LEU A 1 350 ? -28.318 13.575 -1.382 1.00 24.38 381 LEU A O 1
ATOM 1611 N N . GLY A 1 351 ? -27.632 13.507 0.758 1.00 24.14 382 GLY A N 1
ATOM 1612 C CA . GLY A 1 351 ? -27.742 12.068 0.858 1.00 27.19 382 GLY A CA 1
ATOM 1613 C C . GLY A 1 351 ? -26.701 11.305 0.046 1.00 26.81 382 G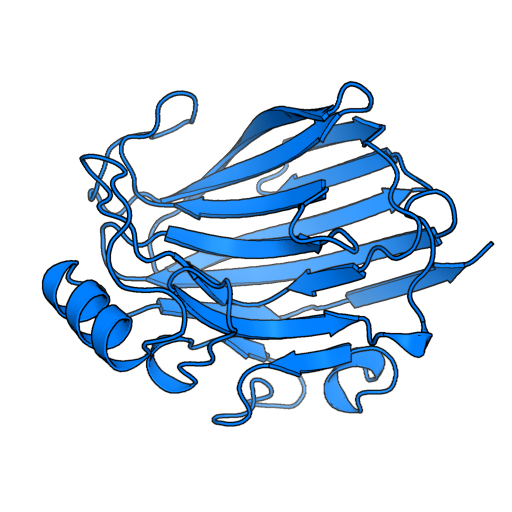LY A C 1
ATOM 1614 O O . GLY A 1 351 ? -26.934 10.152 -0.338 1.00 26.76 382 GLY A O 1
ATOM 1615 N N . ILE A 1 352 ? -25.557 11.934 -0.219 1.00 25.29 383 ILE A N 1
ATOM 1616 C CA . ILE A 1 352 ? -24.485 11.227 -0.925 1.00 23.25 383 ILE A CA 1
ATOM 1617 C C . ILE A 1 352 ? -23.542 10.557 0.072 1.00 25.55 383 ILE A C 1
ATOM 1618 O O . ILE A 1 352 ? -22.642 11.192 0.608 1.00 27.23 383 ILE A O 1
ATOM 1623 N N . THR A 1 353 ? -23.782 9.275 0.328 1.00 24.56 384 THR A N 1
ATOM 1624 C CA . THR A 1 353 ? -22.996 8.503 1.286 1.00 27.55 384 THR A CA 1
ATOM 1625 C C . THR A 1 353 ? -22.149 7.453 0.588 1.00 26.27 384 THR A C 1
ATOM 1626 O O . THR A 1 353 ? -21.363 6.756 1.230 1.00 26.90 384 THR A O 1
ATOM 1630 N N . GLU A 1 354 ? -22.329 7.329 -0.727 1.00 27.53 385 GLU A N 1
ATOM 1631 C CA . GLU A 1 354 ? -21.549 6.396 -1.525 1.00 28.68 385 GLU A CA 1
ATOM 1632 C C . GLU A 1 354 ? -21.168 7.089 -2.821 1.00 24.12 385 GLU A C 1
ATOM 1633 O O . GLU A 1 354 ? -22.013 7.687 -3.475 1.00 23.29 385 GLU A O 1
ATOM 1639 N N . SER A 1 355 ? -19.887 7.036 -3.171 1.00 25.11 386 SER A N 1
ATOM 1640 C CA . SER A 1 355 ? -19.426 7.531 -4.467 1.00 22.27 386 SER A CA 1
ATOM 1641 C C . SER A 1 355 ? -18.065 6.928 -4.772 1.00 23.54 386 SER A C 1
ATOM 1642 O O . SER A 1 355 ? -17.026 7.480 -4.402 1.00 23.67 386 SER A O 1
ATOM 1645 N N . LYS A 1 356 ? -18.089 5.780 -5.435 1.00 22.14 387 LYS A N 1
ATOM 1646 C CA . LYS A 1 356 ? -16.880 5.030 -5.707 1.00 23.51 387 LYS A CA 1
ATOM 1647 C C . LYS A 1 356 ? -16.771 4.768 -7.200 1.00 22.51 387 LYS A C 1
ATOM 1648 O O . LYS A 1 356 ? -17.597 4.055 -7.771 1.00 21.31 387 LYS A O 1
ATOM 1654 N N . VAL A 1 357 ? -15.757 5.359 -7.822 1.00 20.87 388 VAL A N 1
ATOM 1655 C CA . VAL A 1 357 ? -15.449 5.078 -9.224 1.00 21.98 388 VAL A CA 1
ATOM 1656 C C . VAL A 1 357 ? -14.257 4.114 -9.297 1.00 23.37 388 VAL A C 1
ATOM 1657 O O . VAL A 1 357 ? -13.164 4.423 -8.820 1.00 22.91 388 VAL A O 1
ATOM 1661 N N . THR A 1 358 ? -14.486 2.944 -9.883 1.00 22.14 389 THR A N 1
ATOM 1662 C CA . THR A 1 358 ? -13.451 1.923 -9.996 1.00 21.52 389 THR A CA 1
ATOM 1663 C C . THR A 1 358 ? -13.019 1.808 -11.450 1.00 25.83 389 THR A C 1
ATOM 1664 O O . THR A 1 358 ? -13.848 1.587 -12.327 1.00 23.66 389 THR A O 1
ATOM 1668 N N . MET A 1 359 ? -11.725 1.962 -11.704 1.00 22.03 390 MET A N 1
ATOM 1669 C CA . MET A 1 359 ? -11.235 1.898 -13.072 1.00 24.70 390 MET A CA 1
ATOM 1670 C C . MET A 1 359 ? -10.253 0.757 -13.258 1.00 25.69 390 MET A C 1
ATOM 1671 O O . MET A 1 359 ? -9.306 0.617 -12.492 1.00 26.70 390 MET A O 1
ATOM 1676 N N . THR A 1 360 ? -10.508 -0.058 -14.278 1.00 23.33 391 THR A N 1
ATOM 1677 C CA . THR A 1 360 ? -9.678 -1.197 -14.623 1.00 25.67 391 THR A CA 1
ATOM 1678 C C . THR A 1 360 ? -9.377 -1.146 -16.121 1.00 29.07 391 THR A C 1
ATOM 1679 O O . THR A 1 360 ? -9.928 -0.305 -16.847 1.00 24.07 391 THR A O 1
ATOM 1683 N N . ASN A 1 361 ? -8.509 -2.046 -16.584 1.00 28.95 392 ASN A N 1
ATOM 1684 C CA . ASN A 1 361 ? -8.097 -2.056 -17.986 1.00 28.98 392 ASN A CA 1
ATOM 1685 C C . ASN A 1 361 ? -7.797 -0.643 -18.455 1.00 27.43 392 ASN A C 1
ATOM 1686 O O . ASN A 1 361 ? -8.346 -0.174 -19.452 1.00 26.47 392 ASN A O 1
ATOM 1691 N N . VAL A 1 362 ? -6.932 0.038 -17.722 1.00 23.56 393 VAL A N 1
ATOM 1692 C CA . VAL A 1 362 ? -6.647 1.430 -17.994 1.00 25.72 393 VAL A CA 1
ATOM 1693 C C . VAL A 1 362 ? -5.452 1.577 -18.927 1.00 28.68 393 VAL A C 1
ATOM 1694 O O . VAL A 1 362 ? -4.448 0.883 -18.772 1.00 29.26 393 VAL A O 1
ATOM 1698 N N . SER A 1 363 ? -5.566 2.475 -19.898 1.00 25.40 394 SER A N 1
ATOM 1699 C CA . SER A 1 363 ? -4.414 2.859 -20.703 1.00 27.56 394 SER A CA 1
ATOM 1700 C C . SER A 1 363 ? -4.366 4.365 -20.929 1.00 25.33 394 SER A C 1
ATOM 1701 O O . SER A 1 363 ? -5.387 5.043 -20.955 1.00 23.35 394 SER A O 1
ATOM 1704 N N . TYR A 1 364 ? -3.169 4.893 -21.030 1.00 23.24 395 TYR A N 1
ATOM 1705 C CA . TYR A 1 364 ? -2.978 6.280 -21.351 1.00 24.33 395 TYR A CA 1
ATOM 1706 C C . TYR A 1 364 ? -1.769 6.438 -22.234 1.00 29.35 395 TYR A C 1
ATOM 1707 O O . TYR A 1 364 ? -0.738 5.938 -21.933 1.00 30.56 395 TYR A O 1
ATOM 1716 N N . THR A 1 365 ? -1.937 7.128 -23.340 1.00 25.70 396 THR A N 1
ATOM 1717 C CA . THR A 1 365 ? -0.807 7.482 -24.175 1.00 30.36 396 THR A CA 1
ATOM 1718 C C . THR A 1 365 ? -0.818 8.944 -24.467 1.00 31.75 396 THR A C 1
ATOM 1719 O O . THR A 1 365 ? -1.845 9.538 -24.609 1.00 27.11 396 THR A O 1
ATOM 1723 N N . ARG A 1 366 ? 0.379 9.489 -24.587 1.00 31.56 397 ARG A N 1
ATOM 1724 C CA . ARG A 1 366 ? 0.588 10.881 -24.786 1.00 28.59 397 ARG A CA 1
ATOM 1725 C C . ARG A 1 366 ? 1.787 11.121 -25.697 1.00 31.47 397 ARG A C 1
ATOM 1726 O O . ARG A 1 366 ? 2.867 10.722 -25.391 1.00 31.77 397 ARG A O 1
ATOM 1734 N N . GLU A 1 367 ? 1.544 11.742 -26.833 1.00 37.14 398 GLU A N 1
ATOM 1735 C CA . GLU A 1 367 ? 2.601 12.200 -27.726 1.00 38.95 398 GLU A CA 1
ATOM 1736 C C . GLU A 1 367 ? 2.502 13.664 -28.070 1.00 42.61 398 GLU A C 1
ATOM 1737 O O . GLU A 1 367 ? 1.478 14.167 -28.431 1.00 40.79 398 GLU A O 1
ATOM 1743 N N . THR A 1 368 ? 3.611 14.356 -27.964 1.00 51.73 399 THR A N 1
ATOM 1744 C CA . THR A 1 368 ? 3.603 15.788 -28.132 1.00 52.32 399 THR A CA 1
ATOM 1745 C C . THR A 1 368 ? 4.279 16.222 -29.439 1.00 58.24 399 THR A C 1
ATOM 1746 O O . THR A 1 368 ? 5.152 15.541 -29.940 1.00 64.08 399 THR A O 1
ATOM 1750 N N . ASN A 1 369 ? 3.872 17.368 -29.968 1.00 74.54 400 ASN A N 1
ATOM 1751 C CA . ASN A 1 369 ? 4.357 17.852 -31.257 1.00 77.03 400 ASN A CA 1
ATOM 1752 C C . ASN A 1 369 ? 4.544 19.356 -31.226 1.00 78.91 400 ASN A C 1
ATOM 1753 O O . ASN A 1 369 ? 4.935 19.841 -30.117 1.00 78.50 400 ASN A O 1
#

Solvent-accessible surface area: 9277 Å² total; per-residue (Å²): 131,10,31,73,18,3,60,77,23,66,31,3,58,51,8,3,111,114,42,76,0,63,88,76,95,45,22,0,22,0,10,0,34,108,17,80,63,52,36,112,103,8,59,2,12,15,0,2,8,58,0,51,134,99,66,36,39,11,0,62,77,4,61,9,17,2,53,0,35,0,77,1,40,3,19,79,5,1,16,0,11,0,2,4,2,32,6,64,80,100,21,20,6,2,27,1,14,0,1,0,4,67,22,83,59,22,105,29,20,75,8,55,65,12,60,0,3,0,0,0,47,0,64,24,95,92,19,94,52,68,76,77,24,1,7,50,5,64,52,35,86,72,12,68,0,87,3,12,1,70,82,4,71,1,70,0,36,1,74,74,72,62,37,37,26,78,6,72,70,27,75,86,8,28,3,4,0,1,0,16,0,16,1,13,45,10,126,85,65,93,122,45,49,108,66,40,50,34,101,21,4,88,80,6,3,102,130,35,40,8,118,75,5,79,1,22,0,41,117,12,50,19,65,48,89,75,139

Organism: NCBI:txid515257

B-factor: mean 29.51, std 9.74, range [15.32, 83.01]

Secondary structure (DSSP, 8-state):
---HHHHT-SSEEEE--SS-SEEETTEEEE-HHHH-B--SS-SEEEEEEEE-GGG---GGGEEEEEEEEEEEEE-TT-EEEEEEEE-SSS-EEEEEEEE-S--SSSSS--TTSSEEEEEEEEE-TTS-EEEEEEEEEETT-EEEEEEEEETTEEEEEETTEEEEEE----TT-EEEEEEEEE-B-TTT--B-S-TT-HHHHHHHHHHTT---EEEEEEEEEEEEEE-

Radius of gyration: 16.19 Å; Cα contacts (8 Å, |Δi|>4): 648; chains: 1; bounding box: 41×33×38 Å

CATH classification: 2.60.120.200

Foldseek 3Di:
DPDCVFVVVVFKDWFQVPPAQPPDPFKGKWFQLGSLGADQFAQAGGTKIKGDQVPFFKLLFKKKKKKWKKAKAWAFQWKWWFKFKQAPPRRTAKTWMFGQACDDDEPPSHGRPQKTWIKMWGAAQVRRTDIDTADIDGGGDIKMWMWIRNSQWIWIHIPNDIDIGRIHMHTGMMMMGGIRIGLAGRYPRDGWADRPDSVRNVVSCVVSVIPDIMMMIGPIDMDMDGD

InterPro domains:
  IPR003305 Carbohydrate-binding, CenC-like [PF02018] (32-131)
  IPR008979 Galactose-binding-like domain superfamily [SSF49785] (31-154)
  IPR013320 Concanavalin A-like lectin/glucanase domain superfamily [SSF49899] (173-400)
  IPR014895 Alginate lyase 2 [PF08787] (197-384)

Nearest PDB structures (foldseek):
  1j1t-assembly1_A  TM=1.004E+00  e=1.273E-49  Alteromonas sp. 272
  4q8l-assembly2_B  TM=1.000E+00  e=4.647E-49  Pseudoalteromonas sp. SM0524
  3zpy-assembly2_B  TM=6.377E-01  e=1.708E-09  Zobellia galactanivorans
  5zqi-assembly1_A  TM=6.283E-01  e=3.757E-09  Defluviitalea
  6n44-assembly4_G-3  TM=5.547E-01  e=1.128E-03  Ovis aries

Sequence (227 aa):
TIPSSITSGSIFDLEGDNPNPLVDDSTLVFVPLEAQHITPNGNGWRHEYKVKESLRVAMTQTYEVFEATVKVEMSDGGKTIISQHHASDTGTISKVYVSDTDESGFNDSVANNGIFDVYVRLRNTSGNEEKFALGTMTSGETFNLRVVNNYGDVEVTAFGNSFGIPVEDDSQSYFKFGNYLQSQDPYTLDKCGEAGNSNSFKNCFEDLGITESKVTMTNVSYTRETN